Protein AF-A0A059LIN6-F1 (afdb_monomer)

Solvent-accessible surface area (backbone atoms only — not comparable to full-atom values): 17578 Å² total; per-residue (Å²): 136,83,83,83,68,78,52,73,56,79,55,76,76,42,74,52,69,57,73,65,58,68,81,44,79,46,70,56,72,80,68,70,87,71,44,44,44,40,41,38,46,48,60,79,48,96,73,60,60,48,79,39,67,40,62,68,85,64,92,60,78,66,61,102,77,62,94,70,58,53,69,51,78,43,74,90,53,88,34,31,47,38,39,45,60,74,77,72,76,87,44,63,102,78,70,60,59,65,40,34,39,38,37,48,31,56,76,57,68,86,61,82,65,40,42,35,41,53,45,42,41,56,50,74,84,79,42,59,41,41,68,71,46,18,52,29,42,33,50,48,43,58,56,19,37,70,48,93,82,29,21,52,54,55,55,47,52,25,64,72,70,77,43,82,50,58,40,36,60,38,73,39,79,79,16,35,47,46,100,84,11,46,42,30,29,44,44,52,49,59,20,37,38,45,29,65,64,60,29,78,44,57,31,60,38,42,63,21,28,35,42,35,47,23,48,22,42,31,23,45,55,40,31,59,38,33,36,40,33,42,72,40,31,53,59,26,32,36,41,33,48,22,42,21,68,37,32,20,47,33,62,53,29,99,76,36,14,53,44,48,31,20,51,55,43,19,27,27,42,35,42,24,44,28,45,35,20,44,42,78,47,61,54,65,30,18,59,66,16,45,24,31,34,44,34,46,24,41,26,51,29,28,52,57,67,51,76,57,28,37,45,73,31,60,56,72,44,77,38,63,51,67,40,58,61,42,84,66,84,34,71,52,70,104

Nearest PDB structures (foldseek):
  4j0m-assembly2_B  TM=7.152E-01  e=1.619E-05  Arabidopsis thaliana
  1al0-assembly1_G  TM=4.544E-01  e=2.572E-01  Sinsheimervirus phiX174
  7vrn-assembly1_A  TM=3.743E-01  e=5.378E+00  Infectious bursal disease virus
  7vrn-assembly1_K  TM=2.700E-01  e=1.427E+00  Infectious bursal disease virus
  1of4-assembly1_A  TM=2.816E-01  e=2.347E+00  Thermotoga maritima MSB8

Mean predicted aligned error: 14.12 Å

Sequence (334 aa):
MRFSTIFTAYSPPCYLQNAMVTLYNLTISNPGTDPTIVIALEPAAYGNVDLYCNSAGSSSLPSPLVSQFSATREGPLSETVVMTMDSLNYGDASGAAPNMTCLLSNASPSGPAIPYTLTVYSRGNETSLVADQADAASLIFQQCCSSPTACQAWRSLSTAQGVDVSGDLCGLDGSFCNVDGELEQLDLSSMGLSCSFPAAQLATFTSLQTLLLNDNDLWGSFPAAMSSLAASLLDLETLDLSGNADLSGDAGGEAGGLCMLAQAGLRDFAAEGNSVSGSVPACLLNATSSLYSLRMANNSLFGALPETAGSSSSLWTLDLSANGLSGTIPATLG

Secondary structure (DSSP, 8-state):
----------PPPEEE-SS-EEEEEEE-----SS-EEEEEEEESS---EEEEEEETT--SPPPTT-TT-EEEEESSSTTEEEEE-------STT-PPPEEEEEEEES-TTSPPEEEEEEEEEEPTT-PPPHHHHHHHHHHHHHH--STTSSHHHHHHHHHHTS-TTS--TTSTT-EE-TTS-EEEEE-TTS--EEE--HHHHTT-TT-SEEE--SSEEEEEHHHHHHHHHTT-TT--EEE--S-SEEEEETT-TTTHHHHHHHHT--EEE--SSEEEEPPPGGGGSTT---SEEE--SSEEEEEPPTTTTTT----EEE--SSEEESPPPGGG-

Radius of gyration: 21.45 Å; Cα contacts (8 Å, |Δi|>4): 774; chains: 1; bounding box: 50×54×59 Å

Foldseek 3Di:
DDDPPWPWPWDDWDWDAAWWDDKDWDFDFPLDPFWFKKKFKDWPDDFDKDKFKDWPPDPDDRDPDDPQWDWDQDDDPSTTTRTRGPDDPQDDVPRGTIIMIMIMTTPDNPDGIIIITITITTADLPAFADPLLLVLLLVQCVAFVVDVPAQPVVVVQCVVVVHNCSRGQDPDVQWHDDPNNATQEGACALRQGAHEDSLQSVLVSLNYQYYHHEQYAYADELVVSLQSCLVRNLNHAYDAQANYNAHEDECCDDPNSVLSNQQSHHAEDHHAQHAYEEEDDLSCQAQSGNYAADHHDHYAYEEEHPLRGLPNDNYDHDHHHNYHYDDDDRPNND

Structure (mmCIF, N/CA/C/O backbone):
data_AF-A0A059LIN6-F1
#
_entry.id   AF-A0A059LIN6-F1
#
loop_
_atom_site.group_PDB
_atom_site.id
_atom_site.type_symbol
_atom_site.label_atom_id
_atom_site.label_alt_id
_atom_site.label_comp_id
_atom_site.label_asym_id
_atom_site.label_entity_id
_atom_site.label_seq_id
_atom_site.pdbx_PDB_ins_code
_atom_site.Cartn_x
_atom_site.Cartn_y
_atom_site.Cartn_z
_atom_site.occupancy
_atom_site.B_iso_or_equiv
_atom_site.auth_seq_id
_atom_site.auth_comp_id
_atom_site.auth_asym_id
_atom_site.auth_atom_id
_atom_site.pdbx_PDB_model_num
ATOM 1 N N . MET A 1 1 ? -11.039 0.049 36.522 1.00 20.66 1 MET A N 1
ATOM 2 C CA . MET A 1 1 ? -10.362 -1.263 36.490 1.00 20.66 1 MET A CA 1
ATOM 3 C C . MET A 1 1 ? -10.827 -1.928 35.215 1.00 20.66 1 MET A C 1
ATOM 5 O O . MET A 1 1 ? -11.978 -2.329 35.150 1.00 20.66 1 MET A O 1
ATOM 9 N N . ARG A 1 2 ? -9.994 -1.853 34.176 1.00 24.91 2 ARG A N 1
ATOM 10 C CA . ARG A 1 2 ? -10.274 -2.374 32.837 1.00 24.91 2 ARG A CA 1
ATOM 11 C C . ARG A 1 2 ? -9.846 -3.835 32.826 1.00 24.91 2 ARG A C 1
ATOM 13 O O . ARG A 1 2 ? -8.698 -4.121 33.154 1.00 24.91 2 ARG A O 1
ATOM 20 N N . PHE A 1 3 ? -10.770 -4.743 32.544 1.00 22.67 3 PHE A N 1
ATOM 21 C CA . PHE A 1 3 ? -10.442 -6.151 32.362 1.00 22.67 3 PHE A CA 1
ATOM 22 C C . PHE A 1 3 ? -10.109 -6.360 30.886 1.00 22.67 3 PHE A C 1
ATOM 24 O O . PHE A 1 3 ? -10.990 -6.666 30.093 1.00 22.67 3 PHE A O 1
ATOM 31 N N . SER A 1 4 ? -8.840 -6.187 30.512 1.00 27.33 4 SER A N 1
ATOM 32 C CA . SER A 1 4 ? -8.329 -6.834 29.307 1.00 27.33 4 SER A CA 1
ATOM 33 C C . SER A 1 4 ? -8.169 -8.310 29.649 1.00 27.33 4 SER A C 1
ATOM 35 O O . SER A 1 4 ? -7.228 -8.718 30.327 1.00 27.33 4 SER A O 1
ATOM 37 N N . THR A 1 5 ? -9.136 -9.131 29.252 1.00 30.61 5 THR A N 1
ATOM 38 C CA . THR A 1 5 ? -8.918 -10.575 29.296 1.00 30.61 5 THR A CA 1
ATOM 39 C C . THR A 1 5 ? -8.478 -10.989 27.907 1.00 30.61 5 THR A C 1
ATOM 41 O O . THR A 1 5 ? -9.294 -11.217 27.023 1.00 30.61 5 THR A O 1
ATOM 44 N N . ILE A 1 6 ? -7.160 -11.017 27.704 1.00 31.75 6 ILE A N 1
ATOM 45 C CA . ILE A 1 6 ? -6.560 -11.679 26.549 1.00 31.75 6 ILE A CA 1
ATOM 46 C C . ILE A 1 6 ? -6.841 -13.169 26.739 1.00 31.75 6 ILE A C 1
ATOM 48 O O . ILE A 1 6 ? -6.186 -13.841 27.535 1.00 31.75 6 ILE A O 1
ATOM 52 N N . PHE A 1 7 ? -7.848 -13.687 26.042 1.00 33.84 7 PHE A N 1
ATOM 53 C CA . PHE A 1 7 ? -8.010 -15.125 25.883 1.00 33.84 7 PHE A CA 1
ATOM 54 C C . PHE A 1 7 ? -7.154 -15.560 24.704 1.00 33.84 7 PHE A C 1
ATOM 56 O O . PHE A 1 7 ? -7.655 -15.753 23.605 1.00 33.84 7 PHE A O 1
ATOM 63 N N . THR A 1 8 ? -5.850 -15.701 24.919 1.00 32.78 8 THR A N 1
ATOM 64 C CA . THR A 1 8 ? -5.004 -16.433 23.978 1.00 32.78 8 THR A CA 1
ATOM 65 C C . THR A 1 8 ? -5.308 -17.916 24.138 1.00 32.78 8 THR A C 1
ATOM 67 O O . THR A 1 8 ? -4.733 -18.616 24.972 1.00 32.78 8 THR A O 1
ATOM 70 N N . ALA A 1 9 ? -6.247 -18.419 23.340 1.00 33.38 9 ALA A N 1
ATOM 71 C CA . ALA A 1 9 ? -6.371 -19.852 23.135 1.00 33.38 9 ALA A CA 1
ATOM 72 C C . ALA A 1 9 ? -5.231 -20.291 22.203 1.00 33.38 9 ALA A C 1
ATOM 74 O O . ALA A 1 9 ? -5.413 -20.407 20.996 1.00 33.38 9 ALA A O 1
ATOM 75 N N . TYR A 1 10 ? -4.034 -20.502 22.759 1.00 32.56 10 TYR A N 1
ATOM 76 C CA . TYR A 1 10 ? -2.943 -21.135 22.020 1.00 32.56 10 TYR A CA 1
ATOM 77 C C . TYR A 1 10 ? -3.340 -22.576 21.706 1.00 32.56 10 TYR A C 1
ATOM 79 O O . TYR A 1 10 ? -3.392 -23.428 22.598 1.00 32.56 10 TYR A O 1
ATOM 87 N N . SER A 1 11 ? -3.616 -22.854 20.435 1.00 39.44 11 SER A N 1
ATOM 88 C CA . SER A 1 11 ? -3.656 -24.228 19.951 1.00 39.44 11 SER A CA 1
ATOM 89 C C . SER A 1 11 ? -2.235 -24.659 19.560 1.00 39.44 11 SER A C 1
ATOM 91 O O . SER A 1 11 ? -1.494 -23.871 18.971 1.00 39.44 11 SER A O 1
ATOM 93 N N . PRO A 1 12 ? -1.789 -25.875 19.921 1.00 38.31 12 PRO A N 1
ATOM 94 C CA . PRO A 1 12 ? -0.546 -26.411 19.382 1.00 38.31 12 PRO A CA 1
ATOM 95 C C . PRO A 1 12 ? -0.665 -26.554 17.853 1.00 38.31 12 PRO A C 1
ATOM 97 O O . PRO A 1 12 ? -1.765 -26.840 17.370 1.00 38.31 12 PRO A O 1
ATOM 100 N N . PRO A 1 13 ? 0.443 -26.409 17.102 1.00 37.78 13 PRO A N 1
ATOM 101 C CA . PRO A 1 13 ? 0.435 -26.521 15.646 1.00 37.78 13 PRO A CA 1
ATOM 102 C C . PRO A 1 13 ? -0.216 -27.837 15.213 1.00 37.78 13 PRO A C 1
ATOM 104 O O . PRO A 1 13 ? 0.168 -28.917 15.679 1.00 37.78 13 PRO A O 1
ATOM 107 N N . CYS A 1 14 ? -1.225 -27.746 14.346 1.00 43.56 14 CYS A N 1
ATOM 108 C CA . CYS A 1 14 ? -1.980 -28.896 13.861 1.00 43.56 14 CYS A CA 1
ATOM 109 C C . CYS A 1 14 ? -1.614 -29.220 12.406 1.00 43.56 14 CYS A C 1
ATOM 111 O O . CYS A 1 14 ? -1.299 -28.337 11.613 1.00 43.56 14 CYS A O 1
ATOM 113 N N . TYR A 1 15 ? -1.624 -30.512 12.066 1.00 41.78 15 TYR A N 1
ATOM 114 C CA . TYR A 1 15 ? -1.304 -31.007 10.726 1.00 41.78 15 TYR A CA 1
ATOM 115 C C . TYR A 1 15 ? -2.600 -31.413 10.013 1.00 41.78 15 TYR A C 1
ATOM 117 O O . TYR A 1 15 ? -3.270 -32.352 10.448 1.00 41.78 15 TYR A O 1
ATOM 125 N N . LEU A 1 16 ? -2.952 -30.737 8.913 1.00 49.84 16 LEU A N 1
ATOM 126 C CA . LEU A 1 16 ? -4.089 -31.123 8.069 1.00 49.84 16 LEU A CA 1
ATOM 127 C C . LEU A 1 16 ? -3.648 -32.201 7.066 1.00 49.84 16 LEU A C 1
ATOM 129 O O . LEU A 1 16 ? -2.952 -31.901 6.099 1.00 49.84 16 LEU A O 1
ATOM 133 N N . GLN A 1 17 ? -4.045 -33.459 7.278 1.00 44.00 17 GLN A N 1
ATOM 134 C CA . GLN A 1 17 ? -3.740 -34.569 6.367 1.00 44.00 17 GLN A CA 1
ATOM 135 C C . GLN A 1 17 ? -5.035 -35.322 6.027 1.00 44.00 17 GLN A C 1
ATOM 137 O O . GLN A 1 17 ? -5.574 -36.032 6.870 1.00 44.00 17 GLN A O 1
ATOM 142 N N . ASN A 1 18 ? -5.513 -35.172 4.786 1.00 45.97 18 ASN A N 1
ATOM 143 C CA . ASN A 1 18 ? -6.813 -35.648 4.290 1.00 45.97 18 ASN A CA 1
ATOM 144 C C . ASN A 1 18 ? -8.032 -34.960 4.943 1.00 45.97 18 ASN A C 1
ATOM 146 O O . ASN A 1 18 ? -8.026 -34.605 6.116 1.00 45.97 18 ASN A O 1
ATOM 150 N N . ALA A 1 19 ? -9.064 -34.720 4.130 1.00 45.06 19 ALA A N 1
ATOM 151 C CA . ALA A 1 19 ? -10.207 -33.858 4.431 1.00 45.06 19 ALA A CA 1
ATOM 152 C C . ALA A 1 19 ? -10.808 -34.055 5.842 1.00 45.06 19 ALA A C 1
ATOM 154 O O . ALA A 1 19 ? -11.210 -35.159 6.205 1.00 45.06 19 ALA A O 1
ATOM 155 N N . MET A 1 20 ? -10.934 -32.924 6.548 1.00 45.44 20 MET A N 1
ATOM 156 C CA . MET A 1 20 ? -11.480 -32.706 7.896 1.00 45.44 20 MET A CA 1
ATOM 157 C C . MET A 1 20 ? -10.612 -33.180 9.072 1.00 45.44 20 MET A C 1
ATOM 159 O O . MET A 1 20 ? -10.569 -34.362 9.405 1.00 45.44 20 MET A O 1
ATOM 163 N N . VAL A 1 21 ? -10.001 -32.220 9.783 1.00 45.47 21 VAL A N 1
ATOM 164 C CA . VAL A 1 21 ? -9.320 -32.457 11.065 1.00 45.47 21 VAL A CA 1
ATOM 165 C C . VAL A 1 21 ? -9.736 -31.407 12.109 1.00 45.47 21 VAL A C 1
ATOM 167 O O . VAL A 1 21 ? -9.599 -30.208 11.907 1.00 45.47 21 VAL A O 1
ATOM 170 N N . THR A 1 22 ? -10.203 -31.953 13.237 1.00 48.25 22 THR A N 1
ATOM 171 C CA . THR A 1 22 ? -10.472 -31.400 14.581 1.00 48.25 22 THR A CA 1
ATOM 172 C C . THR A 1 22 ? -11.526 -30.292 14.733 1.00 48.25 22 THR A C 1
ATOM 174 O O . THR A 1 22 ? -11.338 -29.142 14.356 1.00 48.25 22 THR A O 1
ATOM 177 N N . LEU A 1 23 ? -12.621 -30.657 15.414 1.00 44.00 23 LEU A N 1
ATOM 178 C CA . LEU A 1 23 ? -13.570 -29.746 16.059 1.00 44.00 23 LEU A CA 1
ATOM 179 C C . LEU A 1 23 ? -12.864 -29.022 17.208 1.00 44.00 23 LEU A C 1
ATOM 181 O O . LEU A 1 23 ? -12.535 -29.652 18.217 1.00 44.00 23 LEU A O 1
ATOM 185 N N . TYR A 1 24 ? -12.671 -27.712 17.085 1.00 48.03 24 TYR A N 1
ATOM 186 C CA . TYR A 1 24 ? -12.252 -26.893 18.216 1.00 48.03 24 TYR A CA 1
ATOM 187 C C . TYR A 1 24 ? -13.495 -26.333 18.894 1.00 48.03 24 TYR A C 1
ATOM 189 O O . TYR A 1 24 ? -14.264 -25.576 18.299 1.00 48.03 24 TYR A O 1
ATOM 197 N N . ASN A 1 25 ? -13.703 -26.743 20.145 1.00 44.91 25 ASN A N 1
ATOM 198 C CA . ASN A 1 25 ? -14.719 -26.143 20.994 1.00 44.91 25 ASN A CA 1
ATOM 199 C C . ASN A 1 25 ? -14.102 -24.889 21.626 1.00 44.91 25 ASN A C 1
ATOM 201 O O . ASN A 1 25 ? -13.293 -24.983 22.549 1.00 44.91 25 ASN A O 1
ATOM 205 N N . LEU A 1 26 ? -14.422 -23.731 21.059 1.00 49.19 26 LEU A N 1
ATOM 206 C CA . LEU A 1 26 ? -13.956 -22.426 21.503 1.00 49.19 26 LEU A CA 1
ATOM 207 C C . LEU A 1 26 ? -14.967 -21.876 22.509 1.00 49.19 26 LEU A C 1
ATOM 209 O O . LEU A 1 26 ? -16.067 -21.456 22.154 1.00 49.19 26 LEU A O 1
ATOM 213 N N . THR A 1 27 ? -14.601 -21.884 23.787 1.00 43.34 27 THR A N 1
ATOM 214 C CA . THR A 1 27 ? -15.391 -21.242 24.842 1.00 43.34 27 THR A CA 1
ATOM 215 C C . THR A 1 27 ? -14.845 -19.843 25.090 1.00 43.34 27 THR A C 1
ATOM 217 O O . THR A 1 27 ? -13.786 -19.682 25.697 1.00 43.34 27 THR A O 1
ATOM 220 N N . ILE A 1 28 ? -15.573 -18.822 24.638 1.00 48.03 28 ILE A N 1
ATOM 221 C CA . ILE A 1 28 ? -15.183 -17.419 24.811 1.00 48.03 28 ILE A CA 1
ATOM 222 C C . I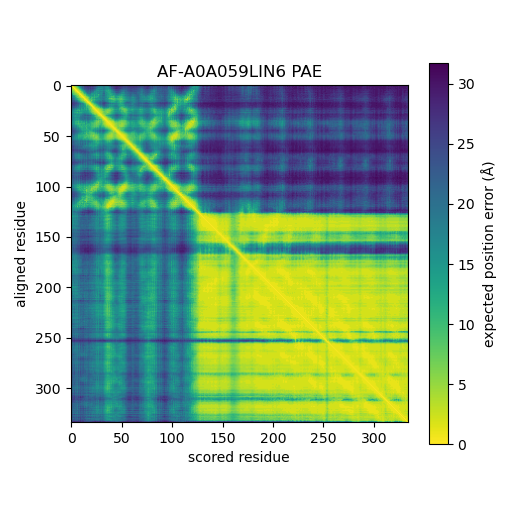LE A 1 28 ? -15.850 -16.905 26.083 1.00 48.03 28 ILE A C 1
ATOM 224 O O . ILE A 1 28 ? -17.010 -16.509 26.079 1.00 48.03 28 ILE A O 1
ATOM 228 N N . SER A 1 29 ? -15.137 -16.973 27.204 1.00 38.84 29 SER A N 1
ATOM 229 C CA . SER A 1 29 ? -15.690 -16.611 28.511 1.00 38.84 29 SER A CA 1
ATOM 230 C C . SER A 1 29 ? -15.665 -15.095 28.705 1.00 38.84 29 SER A C 1
ATOM 232 O O . SER A 1 29 ? -14.608 -14.501 28.620 1.00 38.84 29 SER A O 1
ATOM 234 N N . ASN A 1 30 ? -16.788 -14.467 29.055 1.00 43.72 30 ASN A N 1
ATOM 235 C CA . ASN A 1 30 ? -16.841 -13.062 29.499 1.00 43.72 30 ASN A CA 1
ATOM 236 C C . ASN A 1 30 ? -16.223 -12.013 28.532 1.00 43.72 30 ASN A C 1
ATOM 238 O O . ASN A 1 30 ? -15.253 -11.344 28.889 1.00 43.72 30 ASN A O 1
ATOM 242 N N . PRO A 1 31 ? -16.771 -11.834 27.323 1.00 41.81 31 PRO A N 1
ATOM 243 C CA . PRO A 1 31 ? -16.096 -11.066 26.273 1.00 41.81 31 PRO A CA 1
ATOM 244 C C . PRO A 1 31 ? -16.277 -9.533 26.349 1.00 41.81 31 PRO A C 1
ATOM 246 O O . PRO A 1 31 ? -15.802 -8.822 25.471 1.00 41.81 31 PRO A O 1
ATOM 249 N N . GLY A 1 32 ? -16.961 -9.008 27.371 1.00 45.09 32 GLY A N 1
ATOM 250 C CA . GLY A 1 32 ? -17.333 -7.588 27.442 1.00 45.09 32 GLY A CA 1
ATOM 251 C C . GLY A 1 32 ? -18.529 -7.230 26.547 1.00 45.09 32 GLY A C 1
ATOM 252 O O . GLY A 1 32 ? -19.193 -8.108 25.996 1.00 45.09 32 GLY A O 1
ATOM 253 N N . THR A 1 33 ? -18.850 -5.938 26.446 1.00 43.19 33 THR A N 1
ATOM 254 C CA . THR A 1 33 ? -19.859 -5.437 25.501 1.00 43.19 33 THR A CA 1
ATOM 255 C C . THR A 1 33 ? -19.243 -5.379 24.103 1.00 43.19 33 THR A C 1
ATOM 257 O O . THR A 1 33 ? -18.331 -4.590 23.890 1.00 43.19 33 THR A O 1
ATOM 260 N N . ASP A 1 34 ? -19.748 -6.198 23.179 1.00 45.69 34 ASP A N 1
ATOM 261 C CA . ASP A 1 34 ? -19.378 -6.220 21.751 1.00 45.69 34 ASP A CA 1
ATOM 262 C C . ASP A 1 34 ? -17.910 -6.608 21.433 1.00 45.69 34 ASP A C 1
ATOM 264 O O . ASP A 1 34 ? -17.113 -5.783 20.983 1.00 45.69 34 ASP A O 1
ATOM 268 N N . PRO A 1 35 ? -17.500 -7.870 21.677 1.00 47.16 35 PRO A N 1
ATOM 269 C CA . PRO A 1 35 ? -16.177 -8.351 21.280 1.00 47.16 35 PRO A CA 1
ATOM 270 C C . PRO A 1 35 ? -16.073 -8.547 19.758 1.00 47.16 35 PRO A C 1
ATOM 272 O O . PRO A 1 35 ? -16.750 -9.405 19.187 1.00 47.16 35 PRO A O 1
ATOM 275 N N . THR A 1 36 ? -15.120 -7.886 19.104 1.00 49.94 36 THR A N 1
ATOM 276 C CA . THR A 1 36 ? -14.650 -8.380 17.803 1.00 49.94 36 THR A CA 1
ATOM 277 C C . THR A 1 36 ? -13.793 -9.617 18.056 1.00 49.94 36 THR A C 1
ATOM 279 O O . THR A 1 36 ? -12.751 -9.546 18.717 1.00 49.94 36 THR A O 1
ATOM 282 N N . ILE A 1 37 ? -14.256 -10.773 17.581 1.00 52.50 37 ILE A N 1
ATOM 283 C CA . ILE A 1 37 ? -13.534 -12.042 17.694 1.00 52.50 37 ILE A CA 1
ATOM 284 C C . ILE A 1 37 ? -12.787 -12.265 16.393 1.00 52.50 37 ILE A C 1
ATOM 286 O O . ILE A 1 37 ? -13.383 -12.529 15.352 1.00 52.50 37 ILE A O 1
ATOM 290 N N . VAL A 1 38 ? -11.467 -12.175 16.467 1.00 51.47 38 VAL A N 1
ATOM 291 C CA . VAL A 1 38 ? -10.613 -12.425 15.314 1.00 51.47 38 VAL A CA 1
ATOM 292 C C . VAL A 1 38 ? -10.165 -13.875 15.350 1.00 51.47 38 VAL A C 1
ATOM 294 O O . VAL A 1 38 ? -9.710 -14.371 16.386 1.00 51.47 38 VAL A O 1
ATOM 297 N N . ILE A 1 39 ? -10.310 -14.551 14.210 1.00 53.75 39 ILE A N 1
ATOM 298 C CA . ILE A 1 39 ? -9.750 -15.877 13.979 1.00 53.75 39 ILE A CA 1
ATOM 299 C C . ILE A 1 39 ? -8.729 -15.766 12.848 1.00 53.75 39 ILE A C 1
ATOM 301 O O . ILE A 1 39 ? -9.083 -15.710 11.672 1.00 53.75 39 ILE A O 1
ATOM 305 N N . ALA A 1 40 ? -7.453 -15.735 13.219 1.00 51.59 40 ALA A N 1
ATOM 306 C CA . ALA A 1 40 ? -6.349 -15.745 12.270 1.00 51.59 40 ALA A CA 1
ATOM 307 C C . ALA A 1 40 ? -5.867 -17.183 12.045 1.00 51.59 40 ALA A C 1
ATOM 309 O O . ALA A 1 40 ? -5.725 -17.961 12.998 1.00 51.59 40 ALA A O 1
ATOM 310 N N . LEU A 1 41 ? -5.634 -17.536 10.781 1.00 52.81 41 LEU A N 1
ATOM 311 C CA . LEU A 1 41 ? -5.018 -18.793 10.380 1.00 52.81 41 LEU A CA 1
ATOM 312 C C . LEU A 1 41 ? -3.680 -18.476 9.734 1.00 52.81 41 LEU A C 1
ATOM 314 O O . LEU A 1 41 ? -3.651 -17.920 8.652 1.00 52.81 41 LEU A O 1
ATOM 318 N N . GLU A 1 42 ? -2.583 -18.874 10.363 1.00 52.44 42 GLU A N 1
ATOM 319 C CA . GLU A 1 42 ? -1.241 -18.697 9.804 1.00 52.44 42 GLU A CA 1
ATOM 320 C C . GLU A 1 42 ? -0.689 -20.066 9.378 1.00 52.44 42 GLU A C 1
ATOM 322 O O . GLU A 1 42 ? -0.306 -20.876 10.233 1.00 52.44 42 GLU A O 1
ATOM 327 N N . PRO A 1 43 ? -0.667 -20.399 8.081 1.00 50.97 43 PRO A N 1
ATOM 328 C CA . PRO A 1 43 ? 0.028 -21.572 7.586 1.00 50.97 43 PRO A CA 1
ATOM 329 C C . PRO A 1 43 ? 1.545 -21.414 7.680 1.00 50.97 43 PRO A C 1
ATOM 331 O O . PRO A 1 43 ? 2.113 -20.366 7.394 1.00 50.97 43 PRO A O 1
ATOM 334 N N . ALA A 1 44 ? 2.237 -22.523 7.922 1.00 42.84 44 ALA A N 1
ATOM 335 C CA . ALA A 1 44 ? 3.683 -22.620 7.732 1.00 42.84 44 ALA A CA 1
ATOM 336 C C . ALA A 1 44 ? 4.089 -22.951 6.271 1.00 42.84 44 ALA A C 1
ATOM 338 O O . ALA A 1 44 ? 5.282 -23.061 5.987 1.00 42.84 44 ALA A O 1
ATOM 339 N N . ALA A 1 45 ? 3.124 -23.164 5.359 1.00 46.12 45 ALA A N 1
ATOM 340 C CA . ALA A 1 45 ? 3.299 -23.378 3.910 1.00 46.12 45 ALA A CA 1
ATOM 341 C C . ALA A 1 45 ? 1.961 -23.180 3.146 1.00 46.12 45 ALA A C 1
ATOM 343 O O . ALA A 1 45 ? 0.902 -23.299 3.738 1.00 46.12 45 ALA A O 1
ATOM 344 N N . TYR A 1 46 ? 1.961 -22.936 1.831 1.00 45.28 46 TYR A N 1
ATOM 345 C CA . TYR A 1 46 ? 0.728 -22.673 1.058 1.00 45.28 46 TYR A CA 1
ATOM 346 C C . TYR A 1 46 ? -0.333 -23.787 1.082 1.00 45.28 46 TYR A C 1
ATOM 348 O O . TYR A 1 46 ? -0.063 -24.885 0.591 1.00 45.28 46 TYR A O 1
ATOM 356 N N . GLY A 1 47 ? -1.576 -23.456 1.471 1.00 48.12 47 GLY A N 1
ATOM 357 C CA . GLY A 1 47 ? -2.778 -24.267 1.224 1.00 48.12 47 GLY A CA 1
ATOM 358 C C . GLY A 1 47 ? -4.084 -23.550 1.578 1.00 48.12 47 GLY A C 1
ATOM 359 O O . GLY A 1 47 ? -4.192 -22.944 2.638 1.00 48.12 47 GLY A O 1
ATOM 360 N N . ASN A 1 48 ? -5.090 -23.660 0.705 1.00 48.62 48 ASN A N 1
ATOM 361 C CA . ASN A 1 48 ? -6.420 -23.093 0.938 1.00 48.62 48 ASN A CA 1
ATOM 362 C C . ASN A 1 48 ? -7.128 -23.832 2.078 1.00 48.62 48 ASN A C 1
ATOM 364 O O . ASN A 1 48 ? -7.300 -25.053 2.012 1.00 48.62 48 ASN A O 1
ATOM 368 N N . VAL A 1 49 ? -7.605 -23.084 3.071 1.00 50.03 49 VAL A N 1
ATOM 369 C CA . VAL A 1 49 ? -8.410 -23.621 4.167 1.00 50.03 49 VAL A CA 1
ATOM 370 C C . VAL A 1 49 ? -9.749 -22.906 4.222 1.00 50.03 49 VAL A C 1
ATOM 372 O O . VAL A 1 49 ? -9.825 -21.681 4.196 1.00 50.03 49 VAL A O 1
ATOM 375 N N . ASP A 1 50 ? -10.809 -23.692 4.312 1.00 52.22 50 ASP A N 1
ATOM 376 C CA . ASP A 1 50 ? -12.138 -23.220 4.643 1.00 52.22 50 ASP A CA 1
ATOM 377 C C . ASP A 1 50 ? -12.331 -23.316 6.159 1.00 52.22 50 ASP A C 1
ATOM 379 O O . ASP A 1 50 ? -12.144 -24.380 6.760 1.00 52.22 50 ASP A O 1
ATOM 383 N N . LEU A 1 51 ? -12.709 -22.197 6.775 1.00 56.50 51 LEU A N 1
ATOM 384 C CA . LEU A 1 51 ? -13.109 -22.120 8.175 1.00 56.50 51 LEU A CA 1
ATOM 385 C C . LEU A 1 51 ? -14.638 -22.077 8.253 1.00 56.50 51 LEU A C 1
ATOM 387 O O . LEU A 1 51 ? -15.274 -21.224 7.636 1.00 56.50 51 LEU A O 1
ATOM 391 N N . TYR A 1 52 ? -15.228 -22.970 9.043 1.00 57.22 52 TYR A N 1
ATOM 392 C CA . TYR A 1 52 ? -16.666 -23.011 9.289 1.00 57.22 52 TYR A CA 1
ATOM 393 C C . TYR A 1 52 ? -16.953 -22.947 10.785 1.00 57.22 52 TYR A C 1
ATOM 395 O O . TYR A 1 52 ? -16.588 -23.863 11.516 1.00 57.22 52 TYR A O 1
ATOM 403 N N . CYS A 1 53 ? -17.655 -21.917 11.247 1.00 55.16 53 CYS A N 1
ATOM 404 C CA . CYS A 1 53 ? -17.985 -21.746 12.662 1.00 55.16 53 CYS A CA 1
ATOM 405 C C . CYS A 1 53 ? -19.498 -21.746 12.901 1.00 55.16 53 CYS A C 1
ATOM 407 O O . CYS A 1 53 ? -20.277 -21.347 12.038 1.00 55.16 53 CYS A O 1
ATOM 409 N N . ASN A 1 54 ? -19.926 -22.240 14.064 1.00 55.69 54 ASN A N 1
ATOM 410 C CA . ASN A 1 54 ? -21.327 -22.248 14.481 1.00 55.69 54 ASN A CA 1
ATOM 411 C C . ASN A 1 54 ? -21.457 -22.085 16.006 1.00 55.69 54 ASN A C 1
ATOM 413 O O . ASN A 1 54 ? -20.546 -22.440 16.756 1.00 55.69 54 ASN A O 1
ATOM 417 N N . SER A 1 55 ? -22.596 -21.572 16.476 1.00 54.56 55 SER A N 1
ATOM 418 C CA . SER A 1 55 ? -22.901 -21.457 17.905 1.00 54.56 55 SER A CA 1
ATOM 419 C C . SER A 1 55 ? -23.260 -22.821 18.512 1.00 54.56 55 SER A C 1
ATOM 421 O O . SER A 1 55 ? -23.875 -23.689 17.873 1.00 54.56 55 SER A O 1
ATOM 423 N N . ALA A 1 56 ? -22.857 -23.038 19.764 1.00 46.06 56 ALA A N 1
ATOM 424 C CA . ALA A 1 56 ? -23.126 -24.274 20.482 1.00 46.06 56 ALA A CA 1
ATOM 425 C C . ALA A 1 56 ? -24.621 -24.423 20.777 1.00 46.06 56 ALA A C 1
ATOM 427 O O . ALA A 1 56 ? -25.243 -23.564 21.399 1.00 46.06 56 ALA A O 1
ATOM 428 N N . GLY A 1 57 ? -25.184 -25.549 20.340 1.00 45.41 57 GLY A N 1
ATOM 429 C CA . GLY A 1 57 ? -26.620 -25.838 20.397 1.00 45.41 57 GLY A CA 1
ATOM 430 C C . GLY A 1 57 ? -27.220 -26.128 19.021 1.00 45.41 57 GLY A C 1
ATOM 431 O O . GLY A 1 57 ? -28.281 -26.745 18.930 1.00 45.41 57 GLY A O 1
ATOM 432 N N . SER A 1 58 ? -26.516 -25.773 17.944 1.00 47.81 58 SER A N 1
ATOM 433 C CA . SER A 1 58 ? -26.832 -26.255 16.603 1.00 47.81 58 SER A CA 1
ATOM 434 C C . SER A 1 58 ? -26.451 -27.740 16.474 1.00 47.81 58 SER A C 1
ATOM 436 O O . SER A 1 58 ? -25.308 -28.145 16.657 1.00 47.81 58 SER A O 1
ATOM 438 N N . SER A 1 59 ? -27.437 -28.594 16.194 1.00 43.78 59 SER A N 1
ATOM 439 C CA . SER A 1 59 ? -27.226 -30.036 15.961 1.00 43.78 59 SER A CA 1
ATOM 440 C C . SER A 1 59 ? -26.742 -30.349 14.538 1.00 43.78 59 SER A C 1
ATOM 442 O O . SER A 1 59 ? -26.523 -31.510 14.192 1.00 43.78 59 SER A O 1
ATOM 444 N N . SER A 1 60 ? -26.581 -29.320 13.705 1.00 47.91 60 SER A N 1
ATOM 445 C CA . SER A 1 60 ? -26.151 -29.407 12.315 1.00 47.91 60 SER A CA 1
ATOM 446 C C . SER A 1 60 ? -24.682 -29.024 12.171 1.00 47.91 60 SER A C 1
ATOM 448 O O . SER A 1 60 ? -24.251 -28.003 12.710 1.00 47.91 60 SER A O 1
ATOM 450 N N . LEU A 1 61 ? -23.941 -29.801 11.373 1.00 46.03 61 LEU A N 1
ATOM 451 C CA . LEU A 1 61 ? -22.636 -29.390 10.851 1.00 46.03 61 LEU A CA 1
ATOM 452 C C . LEU A 1 61 ? -22.732 -27.955 10.287 1.00 46.03 61 LEU A C 1
ATOM 454 O O . LEU A 1 61 ? -23.733 -27.650 9.629 1.00 46.03 61 LEU A O 1
ATOM 458 N N . PRO A 1 62 ? -21.741 -27.083 10.546 1.00 47.53 62 PRO A N 1
ATOM 459 C CA . PRO A 1 62 ? -21.679 -25.740 9.979 1.00 47.53 62 PRO A CA 1
ATOM 460 C C . PRO A 1 62 ? -21.913 -25.782 8.461 1.00 47.53 62 PRO A C 1
ATOM 462 O O . PRO A 1 62 ? -21.173 -26.433 7.727 1.00 47.53 62 PRO A O 1
ATOM 465 N N . SER A 1 63 ? -22.980 -25.140 7.990 1.00 41.16 63 SER A N 1
ATOM 466 C CA . SER A 1 63 ? -23.314 -25.030 6.565 1.00 41.16 63 SER A CA 1
ATOM 467 C C . SER A 1 63 ? -22.896 -23.656 6.024 1.00 41.16 63 SER A C 1
ATOM 469 O O . SER A 1 63 ? -23.004 -22.686 6.772 1.00 41.16 63 SER A O 1
ATOM 471 N N . PRO A 1 64 ? -22.527 -23.522 4.734 1.00 38.94 64 PRO A N 1
ATOM 472 C CA . PRO A 1 64 ? -21.996 -22.282 4.134 1.00 38.94 64 PRO A CA 1
ATOM 473 C C . PRO A 1 64 ? -22.967 -21.080 4.095 1.00 38.94 64 PRO A C 1
ATOM 475 O O . PRO A 1 64 ? -22.655 -20.059 3.497 1.00 38.94 64 PRO A O 1
ATOM 478 N N . LEU A 1 65 ? -24.160 -21.194 4.685 1.00 33.59 65 LEU A N 1
ATOM 479 C CA . LEU A 1 65 ? -25.283 -20.262 4.535 1.00 33.59 65 LEU A CA 1
ATOM 480 C C . LEU A 1 65 ? -26.006 -19.980 5.865 1.00 33.59 65 LEU A C 1
ATOM 482 O O . LEU A 1 65 ? -27.227 -19.824 5.882 1.00 33.59 65 LEU A O 1
ATOM 486 N N . VAL A 1 66 ? -25.297 -19.928 6.997 1.00 34.88 66 VAL A N 1
ATOM 487 C CA . VAL A 1 66 ? -25.922 -19.425 8.233 1.00 34.88 66 VAL A CA 1
ATOM 488 C C . VAL A 1 66 ? -25.692 -17.922 8.327 1.00 34.88 66 VAL A C 1
ATOM 490 O O . VAL A 1 66 ? -24.605 -17.451 8.635 1.00 34.88 66 VAL A O 1
ATOM 493 N N . SER A 1 67 ? -26.766 -17.189 8.062 1.00 29.75 67 SER A N 1
ATOM 494 C CA . SER A 1 67 ? -26.930 -15.733 8.054 1.00 29.75 67 SER A CA 1
ATOM 495 C C . SER A 1 67 ? -26.728 -15.034 9.415 1.00 29.75 67 SER A C 1
ATOM 497 O O . SER A 1 67 ? -27.426 -14.067 9.700 1.00 29.75 67 SER A O 1
ATOM 499 N N . GLN A 1 68 ? -25.865 -15.556 10.290 1.00 39.00 68 GLN A N 1
ATOM 500 C CA . GLN A 1 68 ? -25.595 -15.008 11.632 1.00 39.00 68 GLN A CA 1
ATOM 501 C C . GLN A 1 68 ? -24.143 -14.550 11.827 1.00 39.00 68 GLN A C 1
ATOM 503 O O . GLN A 1 68 ? -23.818 -14.022 12.883 1.00 39.00 68 GLN A O 1
ATOM 508 N N . PHE A 1 69 ? -23.280 -14.753 10.830 1.00 41.28 69 PHE A N 1
ATOM 509 C CA . PHE A 1 69 ? -21.871 -14.375 10.875 1.00 41.28 69 PHE A CA 1
ATOM 510 C C . PHE A 1 69 ? -21.535 -13.637 9.578 1.00 41.28 69 PHE A C 1
ATOM 512 O O . PHE A 1 69 ? -21.708 -14.204 8.496 1.00 41.28 69 PHE A O 1
ATOM 519 N N . SER A 1 70 ? -21.079 -12.388 9.670 1.00 36.91 70 SER A N 1
ATOM 520 C CA . SER A 1 70 ? -20.380 -11.729 8.567 1.00 36.91 70 SER A CA 1
ATOM 521 C C . SER A 1 70 ? -18.908 -12.098 8.686 1.00 36.91 70 SER A C 1
ATOM 523 O O . SER A 1 70 ? -18.244 -11.779 9.666 1.00 36.91 70 SER A O 1
ATOM 525 N N . ALA A 1 71 ? -18.415 -12.861 7.717 1.00 39.22 71 ALA A N 1
ATOM 526 C CA . ALA A 1 71 ? -16.999 -13.165 7.604 1.00 39.22 71 ALA A CA 1
ATOM 527 C C . ALA A 1 71 ? -16.438 -12.348 6.442 1.00 39.22 71 ALA A C 1
ATOM 529 O O . ALA A 1 71 ? -16.819 -12.580 5.291 1.00 39.22 71 ALA A O 1
ATOM 530 N N . THR A 1 72 ? -15.550 -11.410 6.742 1.00 37.28 72 THR A N 1
ATOM 531 C CA . THR A 1 72 ? -14.810 -10.641 5.739 1.00 37.28 72 THR A CA 1
ATOM 532 C C . THR A 1 72 ? -13.406 -11.239 5.650 1.00 37.28 72 THR A C 1
ATOM 534 O O . THR A 1 72 ? -12.780 -11.548 6.665 1.00 37.28 72 THR A O 1
ATOM 537 N N . ARG A 1 73 ? -12.937 -11.519 4.429 1.00 42.44 73 ARG A N 1
ATOM 538 C CA . ARG A 1 73 ? -11.563 -11.991 4.200 1.00 42.44 73 ARG A CA 1
ATOM 539 C C . ARG A 1 73 ? -10.655 -10.775 4.171 1.00 42.44 73 ARG A C 1
ATOM 541 O O . ARG A 1 73 ? -10.853 -9.927 3.308 1.00 42.44 73 ARG A O 1
ATOM 548 N N . GLU A 1 74 ? -9.664 -10.737 5.050 1.00 37.03 74 GLU A N 1
ATOM 549 C CA . GLU A 1 74 ? -8.673 -9.664 5.074 1.00 37.03 74 GLU A CA 1
ATOM 550 C C . GLU A 1 74 ? -7.256 -10.220 5.023 1.00 37.03 74 GLU A C 1
ATOM 552 O O . GLU A 1 74 ? -6.975 -11.323 5.500 1.00 37.03 74 GLU A O 1
ATOM 557 N N . GLY A 1 75 ? -6.361 -9.428 4.441 1.00 37.38 75 GLY A N 1
ATOM 558 C CA . GLY A 1 75 ? -4.951 -9.755 4.353 1.00 37.38 75 GLY A CA 1
ATOM 559 C C . GLY A 1 75 ? -4.563 -10.554 3.108 1.00 37.38 75 GLY A C 1
ATOM 560 O O . GLY A 1 75 ? -5.393 -10.946 2.280 1.00 37.38 75 GLY A O 1
ATOM 561 N N . PRO A 1 76 ? -3.254 -10.716 2.921 1.00 36.03 76 PRO A N 1
ATOM 562 C CA . PRO A 1 76 ? -2.677 -10.822 1.589 1.00 36.03 76 PRO A CA 1
ATOM 563 C C . PRO A 1 76 ? -2.545 -12.251 1.056 1.00 36.03 76 PRO A C 1
ATOM 565 O O . PRO A 1 76 ? -2.348 -12.484 -0.139 1.00 36.03 76 PRO A O 1
ATOM 568 N N . LEU A 1 77 ? -2.741 -13.205 1.949 1.00 39.47 77 LEU A N 1
ATOM 569 C CA . LEU A 1 77 ? -3.233 -14.528 1.650 1.00 39.47 77 LEU A CA 1
ATOM 570 C C . LEU A 1 77 ? -4.612 -14.587 2.265 1.00 39.47 77 LEU A C 1
ATOM 572 O O . LEU A 1 77 ? -4.875 -13.973 3.293 1.00 39.47 77 LEU A O 1
ATOM 576 N N . SER A 1 78 ? -5.516 -15.321 1.647 1.00 41.44 78 SER A N 1
ATOM 577 C CA . SER A 1 78 ? -6.838 -15.570 2.197 1.00 41.44 78 SER A CA 1
ATOM 578 C C . SER A 1 78 ? -6.795 -16.386 3.500 1.00 41.44 78 SER A C 1
ATOM 580 O O . SER A 1 78 ? -7.147 -17.565 3.495 1.00 41.44 78 SER A O 1
ATOM 582 N N . GLU A 1 79 ? -6.326 -15.792 4.590 1.00 41.50 79 GLU A N 1
ATOM 583 C CA . GLU A 1 79 ? -5.831 -16.509 5.768 1.00 41.50 79 GLU A CA 1
ATOM 584 C C . GLU A 1 79 ? -6.253 -15.854 7.090 1.00 41.50 79 GLU A C 1
ATOM 586 O O . GLU A 1 79 ? -6.473 -16.560 8.075 1.00 41.50 79 GLU A O 1
ATOM 591 N N . THR A 1 80 ? -6.560 -14.556 7.104 1.00 40.84 80 THR A N 1
ATOM 592 C CA . THR A 1 80 ? -7.296 -13.957 8.224 1.00 40.84 80 THR A CA 1
ATOM 593 C C . THR A 1 80 ? -8.781 -13.923 7.882 1.00 40.84 80 THR A C 1
ATOM 595 O O . THR A 1 80 ? -9.253 -13.134 7.060 1.00 40.84 80 THR A O 1
ATOM 598 N N . VAL A 1 81 ? -9.543 -14.832 8.494 1.00 42.31 81 VAL A N 1
ATOM 599 C CA . VAL A 1 81 ? -11.007 -14.806 8.430 1.00 42.31 81 VAL A CA 1
ATOM 600 C C . VAL A 1 81 ? -11.487 -13.990 9.620 1.00 42.31 81 VAL A C 1
ATOM 602 O O . VAL A 1 81 ? -11.640 -14.500 10.733 1.00 42.31 81 VAL A O 1
ATOM 605 N N . VAL A 1 82 ? -11.727 -12.703 9.387 1.00 43.16 82 VAL A N 1
ATOM 606 C CA . VAL A 1 82 ? -12.327 -11.838 10.399 1.00 43.16 82 VAL A CA 1
ATOM 607 C C . VAL A 1 82 ? -13.815 -12.153 10.425 1.00 43.16 82 VAL A C 1
ATOM 609 O O . VAL A 1 82 ? -14.542 -11.876 9.475 1.00 43.16 82 VAL A O 1
ATOM 612 N N . MET A 1 83 ? -14.273 -12.789 11.501 1.00 44.69 83 MET A N 1
ATOM 613 C CA . MET A 1 83 ? -15.702 -12.939 11.747 1.00 44.69 83 MET A CA 1
ATOM 614 C C . MET A 1 83 ? -16.158 -11.806 12.650 1.00 44.69 83 MET A C 1
ATOM 616 O O . MET A 1 83 ? -15.938 -11.825 13.860 1.00 44.69 83 MET A O 1
ATOM 620 N N . THR A 1 84 ? -16.832 -10.830 12.058 1.00 41.06 84 THR A N 1
ATOM 621 C CA . THR A 1 84 ? -17.602 -9.852 12.812 1.00 41.06 84 THR A CA 1
ATOM 622 C C . THR A 1 84 ? -18.931 -10.499 13.193 1.00 41.06 84 THR A C 1
ATOM 624 O O . THR A 1 84 ? -19.677 -11.025 12.364 1.00 41.06 84 THR A O 1
ATOM 627 N N . MET A 1 85 ? -19.202 -10.562 14.494 1.00 45.50 85 MET A N 1
ATOM 628 C CA . MET A 1 85 ? -20.493 -11.017 14.993 1.00 45.50 85 MET A CA 1
ATOM 629 C C . MET A 1 85 ? -21.353 -9.800 15.285 1.00 45.50 85 MET A C 1
ATOM 631 O O . MET A 1 85 ? -21.328 -9.282 16.397 1.00 45.50 85 MET A O 1
ATOM 635 N N . ASP A 1 86 ? -22.145 -9.378 14.304 1.00 37.50 86 ASP A N 1
ATOM 636 C CA . ASP A 1 86 ? -23.179 -8.379 14.541 1.00 37.50 86 ASP A CA 1
ATOM 637 C C . ASP A 1 86 ? -24.230 -8.955 15.494 1.00 37.50 86 ASP A C 1
ATOM 639 O O . ASP A 1 86 ? -25.046 -9.807 15.134 1.00 37.50 86 ASP A O 1
ATOM 643 N N . SER A 1 87 ? -24.281 -8.426 16.716 1.00 34.91 87 SER A N 1
ATOM 644 C CA . SER A 1 87 ? -25.463 -8.499 17.579 1.00 34.91 87 SER A CA 1
ATOM 645 C C . SER A 1 87 ? -25.977 -9.914 17.904 1.00 34.91 87 SER A C 1
ATOM 647 O O . SER A 1 87 ? -27.164 -10.220 17.759 1.00 34.91 87 SER A O 1
ATOM 649 N N . LEU A 1 88 ? -25.129 -10.788 18.458 1.00 36.94 88 LEU A N 1
ATOM 650 C CA . LEU A 1 88 ? -25.675 -11.881 19.266 1.00 36.94 88 LEU A CA 1
ATOM 651 C C . LEU A 1 88 ? -26.245 -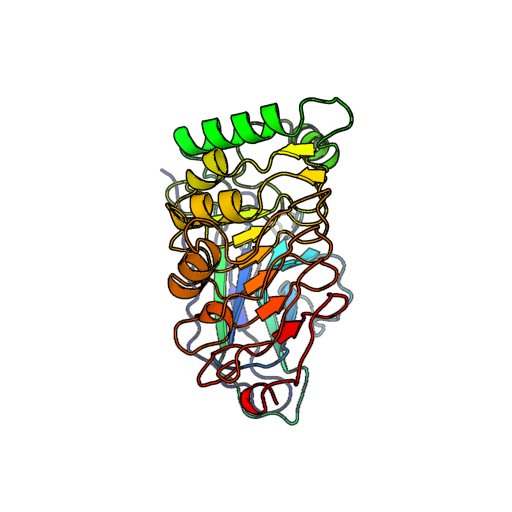11.281 20.550 1.00 36.94 88 LEU A C 1
ATOM 653 O O . LEU A 1 88 ? -25.516 -10.802 21.415 1.00 36.94 88 LEU A O 1
ATOM 657 N N . ASN A 1 89 ? -27.573 -11.313 20.647 1.00 36.44 89 ASN A N 1
ATOM 658 C CA . ASN A 1 89 ? -28.328 -11.035 21.859 1.00 36.44 89 ASN A CA 1
ATOM 659 C C . ASN A 1 89 ? -27.686 -11.826 23.011 1.00 36.44 89 ASN A C 1
ATOM 661 O O . ASN A 1 89 ? -27.763 -13.056 23.055 1.00 36.44 89 ASN A O 1
ATOM 665 N N . TYR A 1 90 ? -26.950 -11.112 23.860 1.00 35.59 90 TYR A N 1
ATOM 666 C CA . TYR A 1 90 ? -26.078 -11.701 24.862 1.00 35.59 90 TYR A CA 1
ATOM 667 C C . TYR A 1 90 ? -26.920 -12.404 25.921 1.00 35.59 90 TYR A C 1
ATOM 669 O O . TYR A 1 90 ? -27.507 -11.771 26.798 1.00 35.59 90 TYR A O 1
ATOM 677 N N . GLY A 1 91 ? -26.954 -13.727 25.828 1.00 33.56 91 GLY A N 1
ATOM 678 C CA . GLY A 1 91 ? -27.491 -14.600 26.854 1.00 33.56 91 GLY A CA 1
ATOM 679 C C . GLY A 1 91 ? -28.692 -15.414 26.393 1.00 33.56 91 GLY A C 1
ATOM 680 O O . GLY A 1 91 ? -29.697 -14.903 25.898 1.00 33.56 91 GLY A O 1
ATOM 681 N N . ASP A 1 92 ? -28.644 -16.702 26.716 1.00 37.84 92 ASP A N 1
ATOM 682 C CA . ASP A 1 92 ? -29.847 -17.274 27.297 1.00 37.84 92 ASP A CA 1
ATOM 683 C C . ASP A 1 92 ? -30.181 -16.501 28.595 1.00 37.84 92 ASP A C 1
ATOM 685 O O . ASP A 1 92 ? -29.360 -15.759 29.146 1.00 37.84 92 ASP A O 1
ATOM 689 N N . ALA A 1 93 ? -31.388 -16.667 29.128 1.00 39.16 93 ALA A N 1
ATOM 690 C CA . ALA A 1 93 ? -31.802 -16.007 30.369 1.00 39.16 93 ALA A CA 1
ATOM 691 C C . ALA A 1 93 ? -30.944 -16.378 31.613 1.00 39.16 93 ALA A C 1
ATOM 693 O O . ALA A 1 93 ? -31.299 -15.987 32.725 1.00 39.16 93 ALA A O 1
ATOM 694 N N . SER A 1 94 ? -29.851 -17.142 31.453 1.00 41.91 94 SER A N 1
ATOM 695 C CA . SER A 1 94 ? -28.946 -17.602 32.508 1.00 41.91 94 SER A CA 1
ATOM 696 C C . SER A 1 94 ? -27.595 -16.871 32.562 1.00 41.91 94 SER A C 1
ATOM 698 O O . SER A 1 94 ? -26.880 -17.020 33.552 1.00 41.91 94 SER A O 1
ATOM 700 N N . GLY A 1 95 ? -27.250 -16.051 31.558 1.00 39.16 95 GLY A N 1
ATOM 701 C CA . GLY A 1 95 ? -26.007 -15.264 31.556 1.00 39.16 95 GLY A CA 1
ATOM 702 C C . GLY A 1 95 ? -24.730 -16.080 31.301 1.00 39.16 95 GLY A C 1
ATOM 703 O O . GLY A 1 95 ? -23.639 -15.637 31.662 1.00 39.16 95 GLY A O 1
ATOM 704 N N . ALA A 1 96 ? -24.846 -17.271 30.707 1.00 41.81 96 ALA A N 1
ATOM 705 C CA . ALA A 1 96 ? -23.700 -18.089 30.320 1.00 41.81 96 ALA A CA 1
ATOM 706 C C . ALA A 1 96 ? -23.062 -17.597 29.005 1.00 41.81 96 ALA A C 1
ATOM 708 O O . ALA A 1 96 ? -23.750 -17.160 28.083 1.00 41.81 96 ALA A O 1
ATOM 709 N N . ALA A 1 97 ? -21.731 -17.684 28.919 1.00 45.19 97 ALA A N 1
ATOM 710 C CA . ALA A 1 97 ? -20.962 -17.325 27.730 1.00 45.19 97 ALA A CA 1
ATOM 711 C C . ALA A 1 97 ? -21.286 -18.244 26.530 1.00 45.19 97 ALA A C 1
ATOM 713 O O . ALA A 1 97 ? -21.420 -19.457 26.728 1.00 45.19 97 ALA A O 1
ATOM 714 N N . PRO A 1 98 ? -21.379 -17.722 25.291 1.00 48.97 98 PRO A N 1
ATOM 715 C CA . PRO A 1 98 ? -21.633 -18.560 24.128 1.00 48.97 98 PRO A CA 1
ATOM 716 C C . PRO A 1 98 ? -20.425 -19.467 23.853 1.00 48.97 98 PRO A C 1
ATOM 718 O O . PRO A 1 98 ? -19.296 -19.009 23.687 1.00 48.97 98 PRO A O 1
ATOM 721 N N . ASN A 1 99 ? -20.664 -20.776 23.785 1.00 51.22 99 ASN A N 1
ATOM 722 C CA . ASN A 1 99 ? -19.702 -21.706 23.199 1.00 51.22 99 ASN A CA 1
ATOM 723 C C . ASN A 1 99 ? -19.798 -21.600 21.668 1.00 51.22 99 ASN A C 1
ATOM 725 O O . ASN A 1 99 ? -20.900 -21.584 21.119 1.00 51.22 99 ASN A O 1
ATOM 729 N N . MET A 1 100 ? -18.661 -21.556 20.980 1.00 54.22 100 MET A N 1
ATOM 730 C CA . MET A 1 100 ? -18.565 -21.598 19.522 1.00 54.22 100 MET A CA 1
ATOM 731 C C . MET A 1 100 ? -17.813 -22.860 19.104 1.00 54.22 100 MET A C 1
ATOM 733 O O . MET A 1 100 ? -16.863 -23.286 19.756 1.00 54.22 100 MET A O 1
ATOM 737 N N . THR A 1 101 ? -18.233 -23.487 18.015 1.00 55.66 101 THR A N 1
ATOM 738 C CA . THR A 1 101 ? -17.529 -24.626 17.427 1.00 55.66 101 THR A CA 1
ATOM 739 C C . THR A 1 101 ? -17.075 -24.253 16.029 1.00 55.66 101 THR A C 1
ATOM 741 O O . THR A 1 101 ? -17.908 -23.933 15.184 1.00 55.66 101 THR A O 1
ATOM 744 N N . CYS A 1 102 ? -15.766 -24.316 15.791 1.00 54.19 102 CYS A N 1
ATOM 745 C CA . CYS A 1 102 ? -15.163 -24.053 14.489 1.00 54.19 102 CYS A CA 1
ATOM 746 C C . CYS A 1 102 ? -14.543 -25.326 13.895 1.00 54.19 102 CYS A C 1
ATOM 748 O O . CYS A 1 102 ? -13.986 -26.163 14.613 1.00 54.19 102 CYS A O 1
ATOM 750 N N . LEU A 1 103 ? -14.656 -25.461 12.576 1.00 55.44 103 LEU A N 1
ATOM 751 C CA . LEU A 1 103 ? -14.132 -26.535 11.742 1.00 55.44 103 LEU A CA 1
ATOM 752 C C . LEU A 1 103 ? -13.206 -25.946 10.686 1.00 55.44 103 LEU A C 1
ATOM 754 O O . LEU A 1 103 ? -13.569 -24.985 10.018 1.00 55.44 103 LEU A O 1
ATOM 758 N N . LEU A 1 104 ? -12.054 -26.576 10.498 1.00 56.59 104 LEU A N 1
ATOM 759 C CA . LEU A 1 104 ? -11.103 -26.248 9.442 1.00 56.59 104 LEU A CA 1
ATOM 760 C C . LEU A 1 104 ? -11.092 -27.380 8.411 1.00 56.59 104 LEU A C 1
ATOM 762 O O . LEU A 1 104 ? -10.971 -28.556 8.767 1.00 56.59 104 LEU A O 1
ATOM 766 N N . SER A 1 105 ? -11.217 -27.040 7.130 1.00 55.03 105 SER A N 1
ATOM 767 C CA . SER A 1 105 ? -11.118 -27.995 6.025 1.00 55.03 105 SER A CA 1
ATOM 768 C C . SER A 1 105 ? -10.125 -27.515 4.984 1.00 55.03 105 SER A C 1
ATOM 770 O O . SER A 1 105 ? -10.203 -26.386 4.527 1.00 55.03 105 SER A O 1
ATOM 772 N N . ASN A 1 106 ? -9.220 -28.389 4.552 1.00 55.19 106 ASN A N 1
ATOM 773 C CA . ASN A 1 106 ? -8.359 -28.101 3.409 1.00 55.19 106 ASN A CA 1
ATOM 774 C C . ASN A 1 106 ? -9.190 -28.167 2.114 1.00 55.19 106 ASN A C 1
ATOM 776 O O . ASN A 1 106 ? -9.871 -29.168 1.872 1.00 55.19 106 ASN A O 1
ATOM 780 N N . ALA A 1 107 ? -9.120 -27.130 1.278 1.00 49.44 107 ALA A N 1
ATOM 781 C CA . ALA A 1 107 ? -9.843 -27.075 0.009 1.00 49.44 107 ALA A CA 1
ATOM 782 C C . ALA A 1 107 ? -9.261 -28.031 -1.054 1.00 49.44 107 ALA A C 1
ATOM 784 O O . ALA A 1 107 ? -9.932 -28.337 -2.040 1.00 49.44 107 ALA A O 1
ATOM 785 N N . SER A 1 108 ? -8.032 -28.537 -0.864 1.00 49.53 108 SER A N 1
ATOM 786 C CA . SER A 1 108 ? -7.380 -29.490 -1.772 1.00 49.53 108 SER A CA 1
ATOM 787 C C . SER A 1 108 ? -6.933 -30.769 -1.041 1.00 49.53 108 SER A C 1
ATOM 789 O O . SER A 1 108 ? -5.890 -30.786 -0.384 1.00 49.53 108 SER A O 1
ATOM 791 N N . PRO A 1 109 ? -7.678 -31.886 -1.156 1.00 52.44 109 PRO A N 1
ATOM 792 C CA . PRO A 1 109 ? -7.399 -33.121 -0.416 1.00 52.44 109 PRO A CA 1
ATOM 793 C C . PRO A 1 109 ? -6.151 -33.895 -0.881 1.00 52.44 109 PRO A C 1
ATOM 795 O O . PRO A 1 109 ? -5.825 -34.913 -0.278 1.00 52.44 109 PRO A O 1
ATOM 798 N N . SER A 1 110 ? -5.458 -33.457 -1.938 1.00 52.59 110 SER A N 1
ATOM 799 C CA . SER A 1 110 ? -4.298 -34.156 -2.520 1.00 52.59 110 SER A CA 1
ATOM 800 C C . SER A 1 110 ? -2.939 -33.486 -2.257 1.00 52.59 110 SER A C 1
ATOM 802 O O . SER A 1 110 ? -1.942 -33.905 -2.843 1.00 52.59 110 SER A O 1
ATOM 804 N N . GLY A 1 111 ? -2.885 -32.441 -1.423 1.00 52.06 111 GLY A N 1
ATOM 805 C CA . GLY A 1 111 ? -1.650 -31.718 -1.088 1.00 52.06 111 GLY A CA 1
ATOM 806 C C . GLY A 1 111 ? -0.871 -32.299 0.107 1.00 52.06 111 GLY A C 1
ATOM 807 O O . GLY A 1 111 ? -1.418 -33.093 0.878 1.00 52.06 111 GLY A O 1
ATOM 808 N N . PRO A 1 112 ? 0.412 -31.920 0.284 1.00 51.22 112 PRO A N 1
ATOM 809 C CA . PRO A 1 112 ? 1.176 -32.238 1.491 1.00 51.22 112 PRO A CA 1
ATOM 810 C C . PRO A 1 112 ? 0.530 -31.610 2.736 1.00 51.22 112 PRO A C 1
ATOM 812 O O . PRO A 1 112 ? -0.152 -30.591 2.645 1.00 51.22 112 PRO A O 1
ATOM 815 N N . ALA A 1 113 ? 0.746 -32.222 3.904 1.00 51.75 113 ALA A N 1
ATOM 816 C CA . ALA A 1 113 ? 0.236 -31.687 5.162 1.00 51.75 113 ALA A CA 1
ATOM 817 C C . ALA A 1 113 ? 0.925 -30.361 5.487 1.00 51.75 113 ALA A C 1
ATOM 819 O O . ALA A 1 113 ? 2.153 -30.300 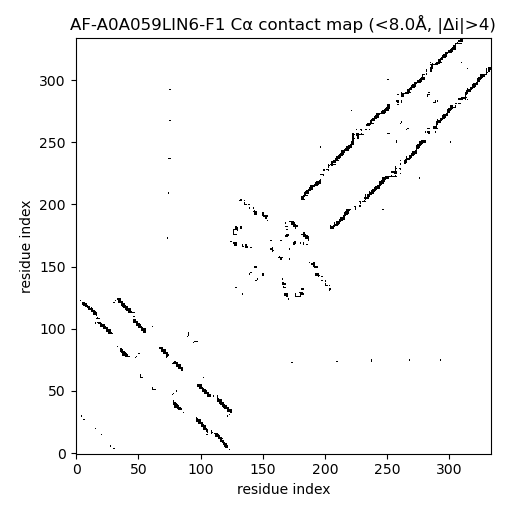5.569 1.00 51.75 113 ALA A O 1
ATOM 820 N N . ILE A 1 114 ? 0.121 -29.325 5.690 1.00 53.50 114 ILE A N 1
ATOM 821 C CA . ILE A 1 114 ? 0.585 -27.977 5.996 1.00 53.50 114 ILE A CA 1
ATOM 822 C C . ILE A 1 114 ? 0.288 -27.707 7.474 1.00 53.50 114 ILE A C 1
ATOM 824 O O . ILE A 1 114 ? -0.843 -27.954 7.908 1.00 53.50 114 ILE A O 1
ATOM 828 N N . PRO A 1 115 ? 1.283 -27.266 8.264 1.00 50.38 115 PRO A N 1
ATOM 829 C CA . PRO A 1 115 ? 1.047 -26.810 9.626 1.00 50.38 115 PRO A CA 1
ATOM 830 C C . PRO A 1 115 ? 0.273 -25.494 9.607 1.00 50.38 115 PRO A C 1
ATOM 832 O O . PRO A 1 115 ? 0.626 -24.616 8.827 1.00 50.38 115 PRO A O 1
ATOM 835 N N . TYR A 1 116 ? -0.709 -25.339 10.492 1.00 49.09 116 TYR A N 1
ATOM 836 C CA . TYR A 1 116 ? -1.379 -24.057 10.728 1.00 49.09 116 TYR A CA 1
ATOM 837 C C . TYR A 1 116 ? -1.296 -23.673 12.204 1.00 49.09 116 TYR A C 1
ATOM 839 O O . TYR A 1 116 ? -1.399 -24.535 13.087 1.00 49.09 116 TYR A O 1
ATOM 847 N N . THR A 1 117 ? -1.160 -22.375 12.456 1.00 50.62 117 THR A N 1
ATOM 848 C CA . THR A 1 117 ? -1.397 -21.753 13.756 1.00 50.62 117 THR A CA 1
ATOM 849 C C . THR A 1 117 ? -2.769 -21.096 13.713 1.00 50.62 117 THR A C 1
ATOM 851 O O . THR A 1 117 ? -3.012 -20.190 12.923 1.00 50.62 117 THR A O 1
ATOM 854 N N . LEU A 1 118 ? -3.685 -21.586 14.547 1.00 48.91 118 LEU A N 1
ATOM 855 C CA . LEU A 1 118 ? -4.968 -20.939 14.791 1.00 48.91 118 LEU A CA 1
ATOM 856 C C . LEU A 1 118 ? -4.804 -20.007 15.990 1.00 48.91 118 LEU A C 1
ATOM 858 O O . LEU A 1 118 ? -4.596 -20.490 17.111 1.00 48.91 118 LEU A O 1
ATOM 862 N N . THR A 1 119 ? -4.963 -18.709 15.755 1.00 49.50 119 THR A N 1
ATOM 863 C CA . THR A 1 119 ? -4.972 -17.693 16.808 1.00 49.50 119 THR A CA 1
ATOM 864 C C . THR A 1 119 ? -6.380 -17.128 16.926 1.00 49.50 119 THR A C 1
ATOM 866 O O . THR A 1 119 ? -6.906 -16.531 15.990 1.00 49.50 119 THR A O 1
ATOM 869 N N . VAL A 1 120 ? -7.001 -17.328 18.090 1.00 48.88 120 VAL A N 1
ATOM 870 C CA . VAL A 1 120 ? -8.289 -16.714 18.432 1.00 48.88 120 VAL A CA 1
ATOM 871 C C . VAL A 1 120 ? -8.047 -15.697 19.525 1.00 48.88 120 VAL A C 1
ATOM 873 O O . VAL A 1 120 ? -7.503 -16.041 20.575 1.00 48.88 120 VAL A O 1
ATOM 876 N N . TYR A 1 121 ? -8.462 -14.460 19.287 1.00 48.25 121 TYR A N 1
ATOM 877 C CA . TYR A 1 121 ? -8.398 -13.406 20.285 1.00 48.25 121 TYR A CA 1
ATOM 878 C C . TYR A 1 121 ? -9.629 -12.504 20.190 1.00 48.25 121 TYR A C 1
ATOM 880 O O . TYR A 1 121 ? -10.155 -12.235 19.112 1.00 48.25 121 TYR A O 1
ATOM 888 N N . SER A 1 122 ? -10.111 -12.048 21.345 1.00 43.62 122 SER A N 1
ATOM 889 C CA . SER A 1 122 ? -11.076 -10.953 21.420 1.00 43.62 122 SER A CA 1
ATOM 890 C C . SER A 1 122 ? -10.298 -9.647 21.468 1.00 43.62 122 SER A C 1
ATOM 892 O O . SER A 1 122 ? -9.507 -9.448 22.398 1.00 43.62 122 SER A O 1
ATOM 894 N N . ARG A 1 123 ? -10.509 -8.758 20.500 1.00 50.22 123 ARG A N 1
ATOM 895 C CA . ARG A 1 123 ? -9.917 -7.421 20.547 1.00 50.22 123 ARG A CA 1
ATOM 896 C C . ARG A 1 123 ? -10.904 -6.497 21.259 1.00 50.22 123 ARG A C 1
ATOM 898 O O . ARG A 1 123 ? -12.072 -6.420 20.888 1.00 50.22 123 ARG A O 1
ATOM 905 N N . GLY A 1 124 ? -10.463 -5.895 22.363 1.00 44.34 124 GLY A N 1
ATOM 906 C CA . GLY A 1 124 ? -11.310 -5.017 23.167 1.00 44.34 124 GLY A CA 1
ATOM 907 C C . GLY A 1 124 ? -11.636 -3.744 22.394 1.00 44.34 124 GLY A C 1
ATOM 908 O O . GLY A 1 124 ? -10.725 -3.058 21.949 1.00 44.34 124 GLY A O 1
ATOM 909 N N . ASN A 1 125 ? -12.921 -3.419 22.286 1.00 46.41 125 ASN A N 1
ATOM 910 C CA . ASN A 1 125 ? -13.456 -2.244 21.590 1.00 46.41 125 ASN A CA 1
ATOM 911 C C . ASN A 1 125 ? -13.222 -0.916 22.365 1.00 46.41 125 ASN A C 1
ATOM 913 O O . ASN A 1 125 ? -14.026 0.007 22.291 1.00 46.41 125 ASN A O 1
ATOM 917 N N . GLU A 1 126 ? -12.170 -0.835 23.193 1.00 48.53 126 GLU A N 1
ATOM 918 C CA . GLU A 1 126 ? -11.956 0.248 24.178 1.00 48.53 126 GLU A CA 1
ATOM 919 C C . GLU A 1 126 ? -10.606 0.986 24.044 1.00 48.53 126 GLU A C 1
ATOM 921 O O . GLU A 1 126 ? -10.212 1.716 24.963 1.00 48.53 126 GLU A O 1
ATOM 926 N N . THR A 1 127 ? -9.862 0.813 22.950 1.00 56.50 127 THR A N 1
ATOM 927 C CA . THR A 1 127 ? -8.660 1.619 22.693 1.00 56.50 127 THR A CA 1
ATOM 928 C C . THR A 1 127 ? -8.958 2.658 21.625 1.00 56.50 127 THR A C 1
ATOM 930 O O . THR A 1 127 ? -9.185 2.318 20.476 1.00 56.50 127 THR A O 1
ATOM 933 N N . SER A 1 128 ? -8.982 3.927 22.029 1.00 69.50 128 SER A N 1
ATOM 934 C CA . SER A 1 128 ? -8.869 5.051 21.099 1.00 69.50 128 SER A CA 1
ATOM 935 C C . SER A 1 128 ? -7.414 5.240 20.697 1.00 69.50 128 SER A C 1
ATOM 937 O O . SER A 1 128 ? -6.518 4.903 21.481 1.00 69.50 128 SER A O 1
ATOM 939 N N . LEU A 1 129 ? -7.191 5.831 19.523 1.00 81.44 129 LEU A N 1
ATOM 940 C CA . LEU A 1 129 ? -5.854 6.200 19.067 1.00 81.44 129 LEU A CA 1
ATOM 941 C C . LEU A 1 129 ? -5.093 7.015 20.125 1.00 81.44 129 LEU A C 1
ATOM 943 O O . LEU A 1 129 ? -5.644 7.901 20.790 1.00 81.44 129 LEU A O 1
ATOM 947 N N . VAL A 1 130 ? -3.787 6.767 20.229 1.00 87.44 130 VAL A N 1
ATOM 948 C CA . VAL A 1 130 ? -2.874 7.694 20.911 1.00 87.44 130 VAL A CA 1
ATOM 949 C C . VAL A 1 130 ? -2.947 9.082 20.261 1.00 87.44 130 VAL A C 1
ATOM 951 O O . VAL A 1 130 ? -3.157 9.203 19.055 1.00 87.44 130 VAL A O 1
ATOM 954 N N . ALA A 1 131 ? -2.770 10.141 21.057 1.00 86.44 131 ALA A N 1
ATOM 955 C CA . ALA A 1 131 ? -3.065 11.520 20.643 1.00 86.44 131 ALA A CA 1
ATOM 956 C C . ALA A 1 131 ? -2.403 11.928 19.312 1.00 86.44 131 ALA A C 1
ATOM 958 O O . ALA A 1 131 ? -3.074 12.467 18.437 1.00 86.44 131 ALA A O 1
ATOM 959 N N . ASP A 1 132 ? -1.123 11.600 19.123 1.00 89.81 132 ASP A N 1
ATOM 960 C CA . ASP A 1 132 ? -0.392 11.948 17.899 1.00 89.81 132 ASP A CA 1
ATOM 961 C C . ASP A 1 132 ? -0.961 11.231 16.657 1.00 89.81 132 ASP A C 1
ATOM 963 O O . ASP A 1 132 ? -1.020 11.804 15.569 1.00 89.81 132 ASP A O 1
ATOM 967 N N . GLN A 1 133 ? -1.431 9.989 16.818 1.00 91.44 133 GLN A N 1
ATOM 968 C CA . GLN A 1 133 ? -2.072 9.223 15.748 1.00 91.44 133 GLN A CA 1
ATOM 969 C C . GLN A 1 133 ? -3.494 9.726 15.461 1.00 91.44 133 GLN A C 1
ATOM 971 O O . GLN A 1 133 ? -3.903 9.764 14.300 1.00 91.44 133 GLN A O 1
ATOM 976 N N . ALA A 1 134 ? -4.228 10.169 16.485 1.00 88.44 134 ALA A N 1
ATOM 977 C CA . ALA A 1 134 ? -5.534 10.812 16.325 1.00 88.44 134 ALA A CA 1
ATOM 978 C C . ALA A 1 134 ? -5.429 12.140 15.548 1.00 88.44 134 ALA A C 1
ATOM 980 O O . ALA A 1 134 ? -6.237 12.426 14.655 1.00 88.44 134 ALA A O 1
ATOM 981 N N . ASP A 1 135 ? -4.391 12.933 15.827 1.00 90.00 135 ASP A N 1
ATOM 982 C CA . ASP A 1 135 ? -4.088 14.160 15.087 1.00 90.00 135 ASP A CA 1
ATOM 983 C C . ASP A 1 135 ? -3.716 13.852 13.626 1.00 90.00 135 ASP A C 1
ATOM 985 O O . ASP A 1 135 ? -4.204 14.509 12.701 1.00 90.00 135 ASP A O 1
ATOM 989 N N . ALA A 1 136 ? -2.903 12.818 13.389 1.00 93.31 136 ALA A N 1
ATOM 990 C CA . ALA A 1 136 ? -2.553 12.375 12.041 1.00 93.31 136 ALA A CA 1
ATOM 991 C C . ALA A 1 136 ? -3.776 11.894 11.244 1.00 93.31 136 ALA A C 1
ATOM 993 O O . ALA A 1 136 ? -3.949 12.295 10.090 1.00 93.31 136 ALA A O 1
ATOM 994 N N . ALA A 1 137 ? -4.661 11.109 11.865 1.00 91.25 137 ALA A N 1
ATOM 995 C CA . ALA A 1 137 ? -5.929 10.680 11.276 1.00 91.25 137 ALA A CA 1
ATOM 996 C C . ALA A 1 137 ? -6.810 11.880 10.894 1.00 91.25 137 ALA A C 1
ATOM 998 O O . ALA A 1 137 ? -7.301 11.967 9.764 1.00 91.25 137 ALA A O 1
ATOM 999 N N . SER A 1 138 ? -6.914 12.862 11.793 1.00 88.75 138 SER A N 1
ATOM 1000 C CA . SER A 1 138 ? -7.652 14.104 11.551 1.00 88.75 138 SER A CA 1
ATOM 1001 C C . SER A 1 138 ? -7.089 14.885 10.362 1.00 88.75 138 SER A C 1
ATOM 1003 O O . SER A 1 138 ? -7.844 15.424 9.550 1.00 88.75 138 SER A O 1
ATOM 1005 N N . LEU A 1 139 ? -5.762 14.935 10.217 1.00 92.38 139 LEU A N 1
ATOM 1006 C CA . LEU A 1 139 ? -5.103 15.582 9.081 1.00 92.38 139 LEU A CA 1
ATOM 1007 C C . LEU A 1 139 ? -5.345 14.834 7.765 1.00 92.38 139 LEU A C 1
ATOM 1009 O O . LEU A 1 139 ? -5.595 15.485 6.749 1.00 92.38 139 LEU A O 1
ATOM 1013 N N . ILE A 1 140 ? -5.330 13.496 7.775 1.00 93.50 140 ILE A N 1
ATOM 1014 C CA . ILE A 1 140 ? -5.701 12.682 6.606 1.00 93.50 140 ILE A CA 1
ATOM 1015 C C . ILE A 1 140 ? -7.133 13.011 6.189 1.00 93.50 140 ILE A C 1
ATOM 1017 O O . ILE A 1 140 ? -7.376 13.325 5.023 1.00 93.50 140 ILE A O 1
ATOM 1021 N N . PHE A 1 141 ? -8.073 13.019 7.136 1.00 91.25 141 PHE A N 1
ATOM 1022 C CA . PHE A 1 141 ? -9.466 13.343 6.851 1.00 91.25 141 PHE A CA 1
ATOM 1023 C C . PHE A 1 141 ? -9.609 14.757 6.271 1.00 91.25 141 PHE A C 1
ATOM 1025 O O . PHE A 1 141 ? -10.250 14.955 5.241 1.00 91.25 141 PHE A O 1
ATOM 1032 N N . GLN A 1 142 ? -8.969 15.759 6.875 1.00 89.50 142 GLN A N 1
ATOM 1033 C CA . GLN A 1 142 ? -9.012 17.139 6.377 1.00 89.50 142 GLN A CA 1
ATOM 1034 C C . GLN A 1 142 ? -8.441 17.272 4.959 1.00 89.50 142 GLN A C 1
ATOM 1036 O O . GLN A 1 142 ? -8.996 18.000 4.132 1.00 89.50 142 GLN A O 1
ATOM 1041 N N . GLN A 1 143 ? -7.352 16.559 4.670 1.00 92.69 143 GLN A N 1
ATOM 1042 C CA . GLN A 1 143 ? -6.689 16.575 3.371 1.00 92.69 143 GLN A CA 1
ATOM 1043 C C . GLN A 1 143 ? -7.521 15.863 2.294 1.00 92.69 143 GLN A C 1
ATOM 1045 O O . GLN A 1 143 ? -7.736 16.411 1.212 1.00 92.69 143 GLN A O 1
ATOM 1050 N N . CYS A 1 144 ? -8.001 14.657 2.588 1.00 93.56 144 CYS A N 1
ATOM 1051 C CA . CYS A 1 144 ? -8.606 13.742 1.616 1.00 93.56 144 CYS A CA 1
ATOM 1052 C C . CYS A 1 144 ? -10.117 13.880 1.485 1.00 93.56 144 CYS A C 1
ATOM 1054 O O . CYS A 1 144 ? -10.684 13.513 0.456 1.00 93.56 144 CYS A O 1
ATOM 1056 N N . CYS A 1 145 ? -10.763 14.476 2.484 1.00 91.31 145 CYS A N 1
ATOM 1057 C CA . CYS A 1 145 ? -12.205 14.648 2.539 1.00 91.31 145 CYS A CA 1
ATOM 1058 C C . CYS A 1 145 ? -12.612 16.119 2.389 1.00 91.31 145 CYS A C 1
ATOM 1060 O O . CYS A 1 145 ? -13.684 16.511 2.830 1.00 91.31 145 CYS A O 1
ATOM 1062 N N . SER A 1 146 ? -11.801 16.970 1.761 1.00 86.31 146 SER A N 1
ATOM 1063 C CA . SER A 1 146 ? -12.088 18.413 1.663 1.00 86.31 146 SER A CA 1
ATOM 1064 C C . SER A 1 146 ? -13.384 18.754 0.898 1.00 86.31 146 SER A C 1
ATOM 1066 O O . SER A 1 146 ? -14.045 19.746 1.213 1.00 86.31 146 SER A O 1
ATOM 1068 N N . SER A 1 147 ? -13.798 17.922 -0.067 1.00 86.25 147 SER A N 1
ATOM 1069 C CA . SER A 1 147 ? -15.080 18.057 -0.778 1.00 86.25 147 SER A CA 1
ATOM 1070 C C . SER A 1 147 ? -16.213 17.316 -0.054 1.00 86.25 147 SER A C 1
ATOM 1072 O O . SER A 1 147 ? -15.978 16.201 0.412 1.00 86.25 147 SER A O 1
ATOM 1074 N N . PRO A 1 148 ? -17.463 17.828 -0.041 1.00 79.44 148 PRO A N 1
ATOM 1075 C CA . PRO A 1 148 ? -18.632 17.104 0.474 1.00 79.44 148 PRO A CA 1
ATOM 1076 C C . PRO A 1 148 ? -18.912 15.764 -0.223 1.00 79.44 148 PRO A C 1
ATOM 1078 O O . PRO A 1 148 ? -19.607 14.919 0.332 1.00 79.44 148 PRO A O 1
ATOM 1081 N N . THR A 1 149 ? -18.407 15.581 -1.446 1.00 84.06 149 THR A N 1
ATOM 1082 C CA . THR A 1 149 ? -18.564 14.340 -2.219 1.00 84.06 149 THR A CA 1
ATOM 1083 C C . THR A 1 149 ? -17.422 13.351 -2.024 1.00 84.06 149 THR A C 1
ATOM 1085 O O . THR A 1 149 ? -17.562 12.210 -2.443 1.00 84.06 149 THR A O 1
ATOM 1088 N N . ALA A 1 150 ? -16.308 13.768 -1.421 1.00 86.75 150 ALA A N 1
ATOM 1089 C CA . ALA A 1 150 ? -15.222 12.861 -1.065 1.00 86.75 150 ALA A CA 1
ATOM 1090 C C . ALA A 1 150 ? -15.594 12.063 0.192 1.00 86.75 150 ALA A C 1
ATOM 1092 O O . ALA A 1 150 ? -16.489 12.460 0.943 1.00 86.75 150 ALA A O 1
ATOM 1093 N N . CYS A 1 151 ? -14.898 10.964 0.453 1.00 88.12 151 CYS A N 1
ATOM 1094 C CA . CYS A 1 151 ? -15.005 10.210 1.699 1.00 88.12 151 CYS A CA 1
ATOM 1095 C C . CYS A 1 151 ? -16.443 9.829 2.092 1.00 88.12 151 CYS A C 1
ATOM 1097 O O . CYS A 1 151 ? -16.778 9.859 3.275 1.00 88.12 151 CYS A O 1
ATOM 1099 N N . GLN A 1 152 ? -17.342 9.581 1.129 1.00 83.12 152 GLN A N 1
ATOM 1100 C CA . GLN A 1 152 ? -18.762 9.353 1.436 1.00 83.12 152 GLN A CA 1
ATOM 1101 C C . GLN A 1 152 ? -18.948 8.138 2.343 1.00 83.12 152 GLN A C 1
ATOM 1103 O O . GLN A 1 152 ? -19.739 8.207 3.283 1.00 83.12 152 GLN A O 1
ATOM 1108 N N . ALA A 1 153 ? -18.179 7.073 2.104 1.00 79.19 153 ALA A N 1
ATOM 1109 C CA . ALA A 1 153 ? -18.185 5.884 2.944 1.00 79.19 153 ALA A CA 1
ATOM 1110 C C . ALA A 1 153 ? -17.659 6.206 4.352 1.00 79.19 153 ALA A C 1
ATOM 1112 O O . ALA A 1 153 ? -18.391 6.019 5.324 1.00 79.19 153 ALA A O 1
ATOM 1113 N N . TRP A 1 154 ? -16.487 6.838 4.472 1.00 80.56 154 TRP A N 1
ATOM 1114 C CA . TRP A 1 154 ? -15.933 7.236 5.775 1.00 80.56 154 TRP A CA 1
ATOM 1115 C C . TRP A 1 154 ? -16.878 8.175 6.557 1.00 80.56 154 TRP A C 1
ATOM 1117 O O . TRP A 1 154 ? -17.141 7.982 7.743 1.00 80.56 154 TRP A O 1
ATOM 1127 N N . ARG A 1 155 ? -17.504 9.151 5.891 1.00 79.44 155 ARG A N 1
ATOM 1128 C CA . ARG A 1 155 ? -18.515 10.039 6.496 1.00 79.44 155 ARG A CA 1
ATOM 1129 C C . ARG A 1 155 ? -19.800 9.319 6.895 1.00 79.44 155 ARG A C 1
ATOM 1131 O O . ARG A 1 155 ? -20.470 9.726 7.840 1.00 79.44 155 ARG A O 1
ATOM 1138 N N . SER A 1 156 ? -20.193 8.279 6.171 1.00 73.12 156 SER A N 1
ATOM 1139 C CA . SER A 1 156 ? -21.382 7.506 6.530 1.00 73.12 156 SER A CA 1
ATOM 1140 C C . SER A 1 156 ? -21.159 6.689 7.807 1.00 73.12 156 SER A C 1
ATOM 1142 O O . SER A 1 156 ? -22.066 6.612 8.636 1.00 73.12 156 SER A O 1
ATOM 1144 N N . LEU A 1 157 ? -19.932 6.201 8.025 1.00 65.94 157 LEU A N 1
ATOM 1145 C CA . LEU A 1 157 ? -19.531 5.483 9.238 1.00 65.94 157 LEU A CA 1
ATOM 1146 C C . LEU A 1 157 ? -19.556 6.396 10.476 1.00 65.94 157 LEU A C 1
ATOM 1148 O O . LEU A 1 157 ? -20.090 5.998 11.512 1.00 65.94 157 LEU A O 1
ATOM 1152 N N . SER A 1 158 ? -19.120 7.659 10.344 1.00 60.06 158 SER A N 1
ATOM 1153 C CA . SER A 1 158 ? -19.223 8.659 11.427 1.00 60.06 158 SER A CA 1
ATOM 1154 C C . SER A 1 158 ? -20.666 8.923 11.858 1.00 60.06 158 SER A C 1
ATOM 1156 O O . SER A 1 158 ? -20.980 9.080 13.039 1.00 60.06 158 SER A O 1
ATOM 1158 N N . THR A 1 159 ? -21.578 8.924 10.888 1.00 56.94 159 THR A N 1
ATOM 1159 C CA . THR A 1 159 ? -22.991 9.218 11.127 1.00 56.94 159 THR A CA 1
ATOM 1160 C C . THR A 1 159 ? -23.725 8.015 11.734 1.00 56.94 159 THR A C 1
ATOM 1162 O O . THR A 1 159 ? -24.641 8.199 12.534 1.00 56.94 159 THR A O 1
ATOM 1165 N N . ALA A 1 160 ? -23.319 6.789 11.382 1.00 49.44 160 ALA A N 1
ATOM 1166 C CA . ALA A 1 160 ? -23.922 5.545 11.859 1.00 49.44 160 ALA A CA 1
ATOM 1167 C C . ALA A 1 160 ? -23.550 5.205 13.313 1.00 49.44 160 ALA A C 1
ATOM 1169 O O . ALA A 1 160 ? -24.395 4.694 14.047 1.00 49.44 160 ALA A O 1
ATOM 1170 N N . GLN A 1 161 ? -22.327 5.527 13.749 1.00 52.53 161 GLN A N 1
ATOM 1171 C CA . GLN A 1 161 ? -21.873 5.263 15.121 1.00 52.53 161 GLN A CA 1
ATOM 1172 C C . GLN A 1 161 ? -22.196 6.393 16.115 1.00 52.53 161 GLN A C 1
ATOM 1174 O O . GLN A 1 161 ? -22.042 6.217 17.321 1.00 52.53 161 GLN A O 1
ATOM 1179 N N . GLY A 1 162 ? -22.677 7.553 15.646 1.00 46.59 162 GLY A N 1
ATOM 1180 C CA . GLY A 1 162 ? -23.014 8.691 16.513 1.00 46.59 162 GLY A CA 1
ATOM 1181 C C . GLY A 1 162 ? -21.804 9.335 17.206 1.00 46.59 162 GLY A C 1
ATOM 1182 O O . GLY A 1 162 ? -21.981 10.092 18.162 1.00 46.59 162 GLY A O 1
ATOM 1183 N N . VAL A 1 163 ? -20.593 9.042 16.722 1.00 52.97 163 VAL A N 1
ATOM 1184 C CA . VAL A 1 163 ? -19.303 9.540 17.211 1.00 52.97 163 VAL A CA 1
ATOM 1185 C C . VAL A 1 163 ? -18.570 10.202 16.042 1.00 52.97 163 VAL A C 1
ATOM 1187 O O . VAL A 1 163 ? -18.622 9.728 14.908 1.00 52.97 163 VAL A O 1
ATOM 1190 N N . ASP A 1 164 ? -17.895 11.319 16.305 1.00 54.38 164 ASP A N 1
ATOM 1191 C CA . ASP A 1 164 ? -17.030 11.977 15.325 1.00 54.38 164 ASP A CA 1
ATOM 1192 C C . ASP A 1 164 ? -15.767 11.128 15.073 1.00 54.38 164 ASP A C 1
ATOM 1194 O O . ASP A 1 164 ? -14.732 11.336 15.698 1.00 54.38 164 ASP A O 1
ATOM 1198 N N . VAL A 1 165 ? -15.848 10.143 14.171 1.00 56.78 165 VAL A N 1
ATOM 1199 C CA . VAL A 1 165 ? -14.707 9.280 13.772 1.00 56.78 165 VAL A CA 1
ATOM 1200 C C . VAL A 1 165 ? -13.715 9.987 12.838 1.00 56.78 165 VAL A C 1
ATOM 1202 O O . VAL A 1 165 ? -12.885 9.337 12.205 1.00 56.78 165 VAL A O 1
ATOM 1205 N N . SER A 1 166 ? -13.773 11.320 12.716 1.00 56.28 166 SER A N 1
ATOM 1206 C CA . SER A 1 166 ? -12.721 12.057 12.005 1.00 56.28 166 SER A CA 1
ATOM 1207 C C . SER A 1 166 ? -11.366 11.976 12.721 1.00 56.28 166 SER A C 1
ATOM 1209 O O . SER A 1 166 ? -10.345 12.195 12.073 1.00 56.28 166 SER A O 1
ATOM 1211 N N . GLY A 1 167 ? -11.349 11.617 14.015 1.00 58.56 167 GLY A N 1
ATOM 1212 C CA . GLY A 1 167 ? -10.135 11.533 14.835 1.00 58.56 167 GLY A CA 1
ATOM 1213 C C . GLY A 1 167 ? -9.827 10.178 15.482 1.00 58.56 167 GLY A C 1
ATOM 1214 O O . GLY A 1 167 ? -8.784 10.074 16.118 1.00 58.56 167 GLY A O 1
ATOM 1215 N N . ASP A 1 168 ? -10.671 9.148 15.343 1.00 71.12 168 ASP A N 1
ATOM 1216 C CA . ASP A 1 168 ? -10.394 7.818 15.914 1.00 71.12 168 ASP A CA 1
ATOM 1217 C C . ASP A 1 168 ? -10.609 6.724 14.863 1.00 71.12 168 ASP A C 1
ATOM 1219 O O . ASP A 1 168 ? -11.738 6.446 14.461 1.00 71.12 168 ASP A O 1
ATOM 1223 N N . LEU A 1 169 ? -9.501 6.159 14.372 1.00 77.88 169 LEU A N 1
ATOM 1224 C CA . LEU A 1 169 ? -9.496 5.060 13.397 1.00 77.88 169 LEU A CA 1
ATOM 1225 C C . LEU A 1 169 ? -9.593 3.690 14.080 1.00 77.88 169 LEU A C 1
ATOM 1227 O O . LEU A 1 169 ? -9.836 2.691 13.404 1.00 77.88 169 LEU A O 1
ATOM 1231 N N . CYS A 1 170 ? -9.400 3.616 15.401 1.00 75.00 170 CYS A N 1
ATOM 1232 C CA . CYS A 1 170 ? -9.551 2.363 16.124 1.00 75.00 170 CYS A CA 1
ATOM 1233 C C . CYS A 1 170 ? -11.030 1.949 16.127 1.00 75.00 170 CYS A C 1
ATOM 1235 O O . CYS A 1 170 ? -11.885 2.687 16.611 1.00 75.00 170 CYS A O 1
ATOM 1237 N N . GLY A 1 171 ? -11.343 0.764 15.596 1.00 64.44 171 GLY A N 1
ATOM 1238 C CA . GLY A 1 171 ? -12.725 0.275 15.533 1.00 64.44 171 GLY A CA 1
ATOM 1239 C C . GLY A 1 171 ? -13.538 0.815 14.352 1.00 64.44 171 GLY A C 1
ATOM 1240 O O . GLY A 1 171 ? -14.738 0.543 14.268 1.00 64.44 171 GLY A O 1
ATOM 1241 N N . LEU A 1 172 ? -12.899 1.534 13.417 1.00 71.38 172 LEU A N 1
ATOM 1242 C CA . LEU A 1 172 ? -13.418 1.640 12.054 1.00 71.38 172 LEU A CA 1
ATOM 1243 C C . LEU A 1 172 ? -13.468 0.224 11.455 1.00 71.38 172 LEU A C 1
ATOM 1245 O O . LEU A 1 172 ? -12.593 -0.589 11.747 1.00 71.38 172 LEU A O 1
ATOM 1249 N N . ASP A 1 173 ? -14.486 -0.084 10.649 1.00 69.56 173 ASP A N 1
ATOM 1250 C CA . ASP A 1 173 ? -14.607 -1.399 10.005 1.00 69.56 173 ASP A CA 1
ATOM 1251 C C . ASP A 1 173 ? -13.302 -1.747 9.259 1.00 69.56 173 ASP A C 1
ATOM 1253 O O . ASP A 1 173 ? -12.778 -0.914 8.520 1.00 69.56 173 ASP A O 1
ATOM 1257 N N . GLY A 1 174 ? -12.723 -2.914 9.550 1.00 68.50 174 GLY A N 1
ATOM 1258 C CA . GLY A 1 174 ? -11.413 -3.342 9.031 1.00 68.50 174 GLY A CA 1
ATOM 1259 C C . GLY A 1 174 ? -10.165 -2.672 9.642 1.00 68.50 174 GLY A C 1
ATOM 1260 O O . GLY A 1 174 ? -9.047 -3.034 9.286 1.00 68.50 174 GLY A O 1
ATOM 1261 N N . SER A 1 175 ? -10.287 -1.733 10.589 1.00 77.25 175 SER A N 1
ATOM 1262 C CA . SER A 1 175 ? -9.143 -1.069 11.249 1.00 77.25 175 SER A CA 1
ATOM 1263 C C . SER A 1 175 ? -9.046 -1.399 12.737 1.00 77.25 175 SER A C 1
ATOM 1265 O O . SER A 1 175 ? -10.042 -1.440 13.464 1.00 77.25 175 SER A O 1
ATOM 1267 N N . PHE A 1 176 ? -7.826 -1.603 13.237 1.00 73.38 176 PHE A N 1
ATOM 1268 C CA . PHE A 1 176 ? -7.629 -2.021 14.619 1.00 73.38 176 PHE A CA 1
ATOM 1269 C C . PHE A 1 176 ? -6.327 -1.558 15.258 1.00 73.38 176 PHE A C 1
ATOM 1271 O O . PHE A 1 176 ? -5.292 -1.398 14.612 1.00 73.38 176 PHE A O 1
ATOM 1278 N N . CYS A 1 177 ? -6.396 -1.424 16.580 1.00 78.19 177 CYS A N 1
ATOM 1279 C CA . CYS A 1 177 ? -5.307 -0.955 17.419 1.00 78.19 177 CYS A CA 1
ATOM 1280 C C . CYS A 1 177 ? -4.839 -2.036 18.399 1.00 78.19 177 CYS A C 1
ATOM 1282 O O . CYS A 1 177 ? -5.607 -2.924 18.792 1.00 78.19 177 CYS A O 1
ATOM 1284 N N . ASN A 1 178 ? -3.575 -1.942 18.805 1.00 76.25 178 ASN A N 1
ATOM 1285 C CA . ASN A 1 178 ? -2.985 -2.775 19.842 1.00 76.25 178 ASN A CA 1
ATOM 1286 C C . ASN A 1 178 ? -3.481 -2.372 21.245 1.00 76.25 178 ASN A C 1
ATOM 1288 O O . ASN A 1 178 ? -4.289 -1.455 21.424 1.00 76.25 178 ASN A O 1
ATOM 1292 N N . VAL A 1 179 ? -2.989 -3.077 22.268 1.00 72.56 179 VAL A N 1
ATOM 1293 C CA . VAL A 1 179 ? -3.348 -2.828 23.678 1.00 72.56 179 VAL A CA 1
ATOM 1294 C C . VAL A 1 179 ? -2.926 -1.447 24.189 1.00 72.56 179 VAL A C 1
ATOM 1296 O O . VAL A 1 179 ? -3.495 -0.975 25.175 1.00 72.56 179 VAL A O 1
ATOM 1299 N N . ASP A 1 180 ? -1.968 -0.812 23.518 1.00 79.25 180 ASP A N 1
ATOM 1300 C CA . ASP A 1 180 ? -1.441 0.512 23.842 1.00 79.25 180 ASP A CA 1
ATOM 1301 C C . ASP A 1 180 ? -2.172 1.639 23.082 1.00 79.25 180 ASP A C 1
A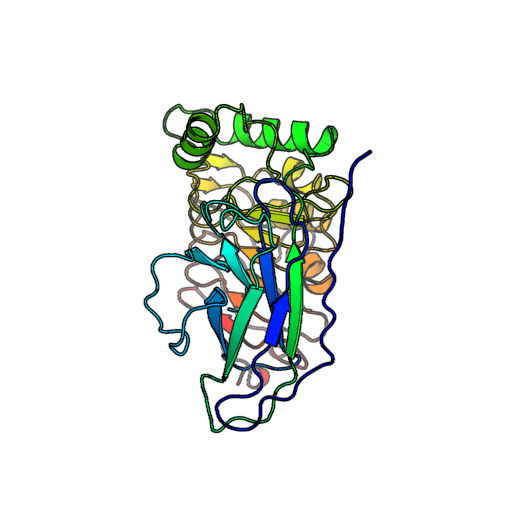TOM 1303 O O . ASP A 1 180 ? -1.929 2.817 23.343 1.00 79.25 180 ASP A O 1
ATOM 1307 N N . GLY A 1 181 ? -3.128 1.297 22.206 1.00 79.81 181 GLY A N 1
ATOM 1308 C CA . GLY A 1 181 ? -3.899 2.257 21.409 1.00 79.81 181 GLY A CA 1
ATOM 1309 C C . GLY A 1 181 ? -3.177 2.746 20.154 1.00 79.81 181 GLY A C 1
ATOM 1310 O O . GLY A 1 181 ? -3.527 3.796 19.619 1.00 79.81 181 GLY A O 1
ATOM 1311 N N . GLU A 1 182 ? -2.172 2.011 19.681 1.00 87.00 182 GLU A N 1
ATOM 1312 C CA . GLU A 1 182 ? -1.504 2.279 18.407 1.00 87.00 182 GLU A CA 1
ATOM 1313 C C . GLU A 1 182 ? -2.109 1.423 17.295 1.00 87.00 182 GLU A C 1
ATOM 1315 O O . GLU A 1 182 ? -2.416 0.249 17.501 1.00 87.00 182 GLU A O 1
ATOM 1320 N N . LEU A 1 183 ? -2.261 2.001 16.108 1.00 87.56 183 LEU A N 1
ATOM 1321 C CA . LEU A 1 183 ? -2.845 1.336 14.946 1.00 87.56 183 LEU A CA 1
ATOM 1322 C C . LEU A 1 183 ? -1.926 0.223 14.406 1.00 87.56 183 LEU A C 1
ATOM 1324 O O . LEU A 1 183 ? -0.797 0.497 14.005 1.00 87.56 183 LEU A O 1
ATOM 1328 N N . GLU A 1 184 ? -2.425 -1.016 14.371 1.00 85.00 184 GLU A N 1
ATOM 1329 C CA . GLU A 1 184 ? -1.743 -2.177 13.765 1.00 85.00 184 GLU A CA 1
ATOM 1330 C C . GLU A 1 184 ? -2.278 -2.465 12.358 1.00 85.00 184 GLU A C 1
ATOM 1332 O O . GLU A 1 184 ? -1.539 -2.912 11.485 1.00 85.00 184 GLU A O 1
ATOM 1337 N N . GLN A 1 185 ? -3.555 -2.177 12.109 1.00 84.44 185 GLN A N 1
ATOM 1338 C CA . GLN A 1 185 ? -4.142 -2.285 10.781 1.00 84.44 185 GLN A CA 1
ATOM 1339 C C . GLN A 1 185 ? -5.041 -1.101 10.496 1.00 84.44 185 GLN A C 1
ATOM 1341 O O . GLN A 1 185 ? -5.854 -0.697 11.329 1.00 84.44 185 GLN A O 1
ATOM 1346 N N . LEU A 1 186 ? -4.900 -0.592 9.281 1.00 88.44 186 LEU A N 1
ATOM 1347 C CA . LEU A 1 186 ? -5.703 0.481 8.745 1.00 88.44 186 LEU A CA 1
ATOM 1348 C C . LEU A 1 186 ? -6.305 0.038 7.422 1.00 88.44 186 LEU A C 1
ATOM 1350 O O . LEU A 1 186 ? -5.581 -0.150 6.442 1.00 88.44 186 LEU A O 1
ATOM 1354 N N . ASP A 1 187 ? -7.627 -0.065 7.405 1.00 82.19 187 ASP A N 1
ATOM 1355 C CA . ASP A 1 187 ? -8.407 -0.234 6.191 1.00 82.19 187 ASP A CA 1
ATOM 1356 C C . ASP A 1 187 ? -9.171 1.056 5.886 1.00 82.19 187 ASP A C 1
ATOM 1358 O O . ASP A 1 187 ? -10.087 1.461 6.603 1.00 82.19 187 ASP A O 1
ATOM 1362 N N . LEU A 1 188 ? -8.754 1.729 4.815 1.00 88.94 188 LEU A N 1
ATOM 1363 C CA . LEU A 1 188 ? -9.480 2.840 4.206 1.00 88.94 188 LEU A CA 1
ATOM 1364 C C . LEU A 1 188 ? -9.787 2.543 2.732 1.00 88.94 188 LEU A C 1
ATOM 1366 O O . LEU A 1 188 ? -9.906 3.464 1.915 1.00 88.94 188 LEU A O 1
ATOM 1370 N N . SER A 1 189 ? -9.889 1.266 2.374 1.00 86.75 189 SER A N 1
ATOM 1371 C CA . SER A 1 189 ? -10.221 0.824 1.029 1.00 86.75 189 SER A CA 1
ATOM 1372 C C . SER A 1 189 ? -11.616 1.294 0.621 1.00 86.75 189 SER A C 1
ATOM 1374 O O . SER A 1 189 ? -12.542 1.364 1.431 1.00 86.75 189 SER A O 1
ATOM 1376 N N . SER A 1 190 ? -11.781 1.673 -0.650 1.00 88.19 190 SER A N 1
ATOM 1377 C CA . SER A 1 190 ? -13.078 2.110 -1.191 1.00 88.19 190 SER A CA 1
ATOM 1378 C C . SER A 1 190 ? -13.750 3.255 -0.414 1.00 88.19 190 SER A C 1
ATOM 1380 O O . SER A 1 190 ? -14.968 3.447 -0.493 1.00 88.19 190 SER A O 1
ATOM 1382 N N . MET A 1 191 ? -12.979 4.053 0.335 1.00 88.06 191 MET A N 1
ATOM 1383 C CA . MET A 1 191 ? -13.549 5.110 1.170 1.00 88.06 191 MET A CA 1
ATOM 1384 C C . MET A 1 191 ? -13.894 6.372 0.375 1.00 88.06 191 MET A C 1
ATOM 1386 O O . MET A 1 191 ? -14.663 7.208 0.856 1.00 88.06 191 MET A O 1
ATOM 1390 N N . GLY A 1 192 ? -13.372 6.510 -0.847 1.00 91.19 192 GLY A N 1
ATOM 1391 C CA . GLY A 1 192 ? -13.502 7.706 -1.679 1.00 91.19 192 GLY A CA 1
ATOM 1392 C C . GLY A 1 192 ? -12.548 8.822 -1.249 1.00 91.19 192 GLY A C 1
ATOM 1393 O O . GLY A 1 192 ? -12.908 10.002 -1.306 1.00 91.19 192 GLY A O 1
ATOM 1394 N N . LEU A 1 193 ? -11.365 8.464 -0.743 1.00 93.31 193 LEU A N 1
ATOM 1395 C CA . LEU A 1 193 ? -10.299 9.409 -0.410 1.00 93.31 193 LEU A CA 1
ATOM 1396 C C . LEU A 1 193 ? -9.828 10.115 -1.682 1.00 93.31 193 LEU A C 1
ATOM 1398 O O . LEU A 1 193 ? -9.433 9.447 -2.625 1.00 93.31 193 LEU A O 1
ATOM 1402 N N . SER A 1 194 ? -9.808 11.449 -1.698 1.00 94.56 194 SER A N 1
ATOM 1403 C CA . SER A 1 194 ? -9.378 12.224 -2.869 1.00 94.56 194 SER A CA 1
ATOM 1404 C C . SER A 1 194 ? -8.350 13.280 -2.467 1.00 94.56 194 SER A C 1
ATOM 1406 O O . SER A 1 194 ? -8.697 14.406 -2.100 1.00 94.56 194 SER A O 1
ATOM 1408 N N . CYS A 1 195 ? -7.067 12.935 -2.551 1.00 95.50 195 CYS A N 1
ATOM 1409 C CA . CYS A 1 195 ? -5.949 13.793 -2.154 1.00 95.50 195 CYS A CA 1
ATOM 1410 C C . CYS A 1 195 ? -4.623 13.322 -2.747 1.00 95.50 195 CYS A C 1
ATOM 1412 O O . CYS A 1 195 ? -4.495 12.195 -3.222 1.00 95.50 195 CYS A O 1
ATOM 1414 N N . SER A 1 196 ? -3.596 14.168 -2.627 1.00 96.56 196 SER A N 1
ATOM 1415 C CA . SER A 1 196 ? -2.223 13.678 -2.705 1.00 96.56 196 SER A CA 1
ATOM 1416 C C . SER A 1 196 ? -1.984 12.633 -1.611 1.00 96.56 196 SER A C 1
ATOM 1418 O O . SER A 1 196 ? -2.446 12.833 -0.486 1.00 96.56 196 SER A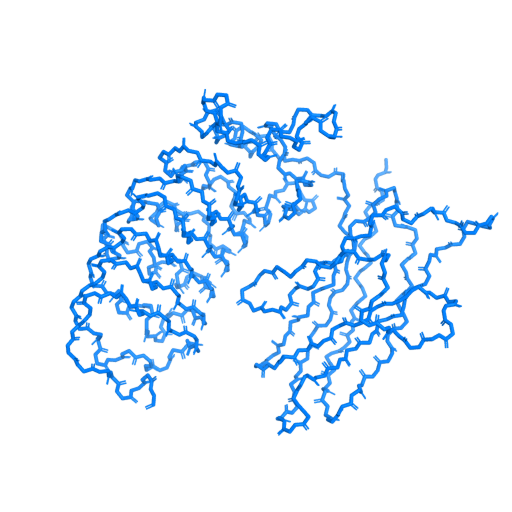 O 1
ATOM 1420 N N . PHE A 1 197 ? -1.244 11.566 -1.907 1.00 97.06 197 PHE A N 1
ATOM 1421 C CA . PHE A 1 197 ? -0.953 10.484 -0.966 1.00 97.06 197 PHE A CA 1
ATOM 1422 C C . PHE A 1 197 ? -0.397 11.028 0.374 1.00 97.06 197 PHE A C 1
ATOM 1424 O O . PHE A 1 197 ? 0.655 11.679 0.372 1.00 97.06 197 PHE A O 1
ATOM 1431 N N . PRO A 1 198 ? -1.069 10.802 1.523 1.00 96.69 198 PRO A N 1
ATOM 1432 C CA . PRO A 1 198 ? -0.732 11.429 2.806 1.00 96.69 198 PRO A CA 1
ATOM 1433 C C . PRO A 1 198 ? 0.393 10.682 3.548 1.00 96.69 198 PRO A C 1
ATOM 1435 O O . PRO A 1 198 ? 0.240 10.251 4.689 1.00 96.69 198 PRO A O 1
ATOM 1438 N N . ALA A 1 199 ? 1.546 10.508 2.893 1.00 94.38 199 ALA A N 1
ATOM 1439 C CA . ALA A 1 199 ? 2.634 9.663 3.399 1.00 94.38 199 ALA A CA 1
ATOM 1440 C C . ALA A 1 199 ? 3.179 10.118 4.763 1.00 94.38 199 ALA A C 1
ATOM 1442 O O . ALA A 1 199 ? 3.533 9.293 5.597 1.00 94.38 199 ALA A O 1
ATOM 1443 N N . ALA A 1 200 ? 3.252 11.435 4.984 1.00 92.00 200 ALA A N 1
ATOM 1444 C CA . ALA A 1 200 ? 3.798 12.005 6.212 1.00 92.00 200 ALA A CA 1
ATOM 1445 C C . ALA A 1 200 ? 2.916 11.706 7.431 1.00 92.00 200 ALA A C 1
ATOM 1447 O O . ALA A 1 200 ? 3.437 11.430 8.505 1.00 92.00 200 ALA A O 1
ATOM 1448 N N . GLN A 1 201 ? 1.593 11.746 7.257 1.00 95.69 201 GLN A N 1
ATOM 1449 C CA . GLN A 1 201 ? 0.636 11.372 8.293 1.00 95.69 201 GLN A CA 1
ATOM 1450 C C . GLN A 1 201 ? 0.616 9.858 8.483 1.00 95.69 201 GLN A C 1
ATOM 1452 O O . GLN A 1 201 ? 0.635 9.393 9.608 1.00 95.69 201 GLN A O 1
ATOM 1457 N N . LEU A 1 202 ? 0.652 9.071 7.404 1.00 96.50 202 LEU A N 1
ATOM 1458 C CA . LEU A 1 202 ? 0.686 7.610 7.521 1.00 96.50 202 LEU A CA 1
ATOM 1459 C C . LEU A 1 202 ? 1.940 7.103 8.253 1.00 96.50 202 LEU A C 1
ATOM 1461 O O . LEU A 1 202 ? 1.872 6.114 8.975 1.00 96.50 202 LEU A O 1
ATOM 1465 N N . ALA A 1 203 ? 3.066 7.809 8.136 1.00 94.44 203 ALA A N 1
ATOM 1466 C CA . ALA A 1 203 ? 4.302 7.479 8.843 1.00 94.44 203 ALA A CA 1
ATOM 1467 C C . ALA A 1 203 ? 4.217 7.632 10.379 1.00 94.44 203 ALA A C 1
ATOM 1469 O O . ALA A 1 203 ? 5.127 7.182 11.073 1.00 94.44 203 ALA A O 1
ATOM 1470 N N . THR A 1 204 ? 3.154 8.233 10.935 1.00 95.56 204 THR A N 1
ATOM 1471 C CA . THR A 1 204 ? 2.957 8.304 12.397 1.00 95.56 204 THR A CA 1
ATOM 1472 C C . THR A 1 204 ? 2.433 6.998 12.994 1.00 95.56 204 THR A C 1
ATOM 1474 O O . THR A 1 204 ? 2.506 6.802 14.207 1.00 95.56 204 THR A O 1
ATOM 1477 N N . PHE A 1 205 ? 1.878 6.106 12.170 1.00 94.94 205 PHE A N 1
ATOM 1478 C CA . PHE A 1 205 ? 1.339 4.819 12.608 1.00 94.94 205 PHE A CA 1
ATOM 1479 C C . PHE A 1 205 ? 2.454 3.768 12.654 1.00 94.94 205 PHE A C 1
ATOM 1481 O O . PHE A 1 205 ? 2.445 2.810 11.901 1.00 94.94 205 PHE A O 1
ATOM 1488 N N . THR A 1 206 ? 3.466 3.962 13.500 1.00 95.06 206 THR A N 1
ATOM 1489 C CA . THR A 1 206 ? 4.708 3.159 13.471 1.00 95.06 206 THR A CA 1
ATOM 1490 C C . THR A 1 206 ? 4.517 1.664 13.713 1.00 95.06 206 THR A C 1
ATOM 1492 O O . THR A 1 206 ? 5.352 0.882 13.274 1.00 95.06 206 THR A O 1
ATOM 1495 N N . SER A 1 207 ? 3.428 1.279 14.377 1.00 93.31 207 SER A N 1
ATOM 1496 C CA . SER A 1 207 ? 3.089 -0.112 14.709 1.00 93.31 207 SER A CA 1
ATOM 1497 C C . SER A 1 207 ? 2.236 -0.793 13.627 1.00 93.31 207 SER A C 1
ATOM 1499 O O . SER A 1 207 ? 1.737 -1.898 13.833 1.00 93.31 207 SER A O 1
ATOM 1501 N N . LEU A 1 208 ? 2.048 -0.131 12.478 1.00 93.44 208 LEU A N 1
ATOM 1502 C CA . LEU A 1 208 ? 1.192 -0.593 11.393 1.00 93.44 208 LEU A CA 1
ATOM 1503 C C . LEU A 1 208 ? 1.819 -1.779 10.654 1.00 93.44 208 LEU A C 1
ATOM 1505 O O . LEU A 1 208 ? 2.907 -1.677 10.091 1.00 93.44 208 LEU A O 1
ATOM 1509 N N . GLN A 1 209 ? 1.069 -2.873 10.607 1.00 89.75 209 GLN A N 1
ATOM 1510 C CA . GLN A 1 209 ? 1.390 -4.117 9.911 1.00 89.75 209 GLN A CA 1
ATOM 1511 C C . GLN A 1 209 ? 0.628 -4.233 8.592 1.00 89.75 209 GLN A C 1
ATOM 1513 O O . GLN A 1 209 ? 1.168 -4.731 7.605 1.00 89.75 209 GLN A O 1
ATOM 1518 N N . THR A 1 210 ? -0.607 -3.728 8.551 1.00 85.94 210 THR A N 1
ATOM 1519 C CA . THR A 1 210 ? -1.462 -3.785 7.361 1.00 85.94 210 THR A CA 1
ATOM 1520 C C . THR A 1 210 ? -1.998 -2.404 7.010 1.00 85.94 210 THR A C 1
ATOM 1522 O O . THR A 1 210 ? -2.639 -1.746 7.830 1.00 85.94 210 THR A O 1
ATOM 1525 N N . LEU A 1 211 ? -1.752 -1.974 5.772 1.00 95.44 211 LEU A N 1
ATOM 1526 C CA . LEU A 1 211 ? -2.261 -0.723 5.217 1.00 95.44 211 LEU A CA 1
ATOM 1527 C C . LEU A 1 211 ? -3.005 -0.981 3.907 1.00 95.44 211 LEU A C 1
ATOM 1529 O O . LEU A 1 211 ? -2.381 -1.298 2.891 1.00 95.44 211 LEU A O 1
ATOM 1533 N N . LEU A 1 212 ? -4.323 -0.791 3.924 1.00 92.12 212 LEU A N 1
ATOM 1534 C CA . LEU A 1 212 ? -5.189 -0.934 2.757 1.00 92.12 212 LEU A CA 1
ATOM 1535 C C . LEU A 1 212 ? -5.742 0.438 2.359 1.00 92.12 212 LEU A C 1
ATOM 1537 O O . LEU A 1 212 ? -6.471 1.091 3.106 1.00 92.12 212 LEU A O 1
ATOM 1541 N N . LEU A 1 213 ? -5.353 0.897 1.172 1.00 96.19 213 LEU A N 1
ATOM 1542 C CA . LEU A 1 213 ? -5.755 2.175 0.577 1.00 96.19 213 LEU A CA 1
ATOM 1543 C C . LEU A 1 213 ? -6.289 1.987 -0.848 1.00 96.19 213 LEU A C 1
ATOM 1545 O O . LEU A 1 213 ? -6.374 2.956 -1.611 1.00 96.19 213 LEU A O 1
ATOM 1549 N N . ASN A 1 214 ? -6.626 0.754 -1.223 1.00 93.50 214 ASN A N 1
ATOM 1550 C CA . ASN A 1 214 ? -7.082 0.434 -2.565 1.00 93.50 214 ASN A CA 1
ATOM 1551 C C . ASN A 1 214 ? -8.431 1.075 -2.907 1.00 93.50 214 ASN A C 1
ATOM 1553 O O . ASN A 1 214 ? -9.225 1.404 -2.025 1.00 93.50 214 ASN A O 1
ATOM 1557 N N . ASP A 1 215 ? -8.681 1.240 -4.204 1.00 93.81 215 ASP A N 1
ATOM 1558 C CA . ASP A 1 215 ? -9.942 1.745 -4.755 1.00 93.81 215 ASP A CA 1
ATOM 1559 C C . ASP A 1 215 ? -10.322 3.137 -4.211 1.00 93.81 215 ASP A C 1
ATOM 1561 O O . ASP A 1 215 ? -11.436 3.385 -3.748 1.00 93.81 215 ASP A O 1
ATOM 1565 N N . ASN A 1 216 ? -9.371 4.069 -4.252 1.00 95.19 216 ASN A N 1
ATOM 1566 C CA . ASN A 1 216 ? -9.554 5.467 -3.861 1.00 95.19 216 ASN A CA 1
ATOM 1567 C C . ASN A 1 216 ? -9.111 6.415 -4.992 1.00 95.19 216 ASN A C 1
ATOM 1569 O O . ASN A 1 216 ? -8.660 5.993 -6.048 1.00 95.19 216 ASN A O 1
ATOM 1573 N N . ASP A 1 217 ? -9.208 7.725 -4.780 1.00 95.62 217 ASP A N 1
ATOM 1574 C CA . ASP A 1 217 ? -8.738 8.753 -5.715 1.00 95.62 217 ASP A CA 1
ATOM 1575 C C . ASP A 1 217 ? -7.396 9.367 -5.254 1.00 95.62 217 ASP A C 1
ATOM 1577 O O . ASP A 1 217 ? -7.187 10.587 -5.320 1.00 95.62 217 ASP A O 1
ATOM 1581 N N . LEU A 1 218 ? -6.469 8.545 -4.741 1.00 96.88 218 LEU A N 1
ATOM 1582 C CA . LEU A 1 218 ? -5.150 9.024 -4.315 1.00 96.88 218 LEU A CA 1
ATOM 1583 C C . LEU A 1 218 ? -4.237 9.294 -5.520 1.00 96.88 218 LEU A C 1
ATOM 1585 O O . LEU A 1 218 ? -4.216 8.553 -6.503 1.00 96.88 218 LEU A O 1
ATOM 1589 N N . TRP A 1 219 ? -3.437 10.354 -5.431 1.00 97.19 219 TRP A N 1
ATOM 1590 C CA . TRP A 1 219 ? -2.482 10.735 -6.476 1.00 97.19 219 TRP A CA 1
ATOM 1591 C C . TRP A 1 219 ? -1.153 11.225 -5.900 1.00 97.19 219 TRP A C 1
ATOM 1593 O O . TRP A 1 219 ? -1.014 11.452 -4.698 1.00 97.19 219 TRP A O 1
ATOM 1603 N N . GLY A 1 220 ? -0.149 11.404 -6.755 1.00 96.62 220 GLY A N 1
ATOM 1604 C CA . GLY A 1 220 ? 1.149 11.965 -6.373 1.00 96.62 220 GLY A CA 1
ATOM 1605 C C . GLY A 1 220 ? 2.316 11.013 -6.618 1.00 96.62 220 GLY A C 1
ATOM 1606 O O . GLY A 1 220 ? 2.208 10.056 -7.378 1.00 96.62 220 GLY A O 1
ATOM 1607 N N . SER A 1 221 ? 3.462 11.314 -6.003 1.00 96.44 221 SER A N 1
ATOM 1608 C CA . SER A 1 221 ? 4.712 10.591 -6.261 1.00 96.44 221 SER A CA 1
ATOM 1609 C C . SER A 1 221 ? 4.765 9.262 -5.507 1.00 96.44 221 SER A C 1
ATOM 1611 O O . SER A 1 221 ? 4.908 9.236 -4.283 1.00 96.44 221 SER A O 1
ATOM 1613 N N . PHE A 1 222 ? 4.721 8.164 -6.257 1.00 96.50 222 PHE A N 1
ATOM 1614 C CA . PHE A 1 222 ? 4.940 6.806 -5.776 1.00 96.50 222 PHE A CA 1
ATOM 1615 C C . PHE A 1 222 ? 6.305 6.638 -5.076 1.00 96.50 222 PHE A C 1
ATOM 1617 O O . PHE A 1 222 ? 6.316 6.201 -3.923 1.00 96.50 222 PHE A O 1
ATOM 1624 N N . PRO A 1 223 ? 7.460 7.027 -5.666 1.00 96.12 223 PRO A N 1
ATOM 1625 C CA . PRO A 1 223 ? 8.743 6.900 -4.970 1.00 96.12 223 PRO A CA 1
ATOM 1626 C C . PRO A 1 223 ? 8.823 7.710 -3.667 1.00 96.12 223 PRO A C 1
ATOM 1628 O O . PRO A 1 223 ? 9.414 7.236 -2.692 1.00 96.12 223 PRO A O 1
ATOM 1631 N N . ALA A 1 224 ? 8.204 8.896 -3.609 1.00 94.81 224 ALA A N 1
ATOM 1632 C CA . ALA A 1 224 ? 8.147 9.682 -2.375 1.00 94.81 224 ALA A CA 1
ATOM 1633 C C . ALA A 1 224 ? 7.286 8.989 -1.310 1.00 94.81 224 ALA A C 1
ATOM 1635 O O . ALA A 1 224 ? 7.725 8.865 -0.168 1.00 94.81 224 ALA A O 1
ATOM 1636 N N . ALA A 1 225 ? 6.111 8.475 -1.695 1.00 95.38 225 ALA A N 1
ATOM 1637 C CA . ALA A 1 225 ? 5.247 7.700 -0.811 1.00 95.38 225 ALA A CA 1
ATOM 1638 C C . ALA A 1 225 ? 6.004 6.512 -0.203 1.00 95.38 225 ALA A C 1
ATOM 1640 O O . ALA A 1 225 ? 6.068 6.384 1.018 1.00 95.38 225 ALA A O 1
ATOM 1641 N N . MET A 1 226 ? 6.661 5.698 -1.036 1.00 95.94 226 MET A N 1
ATOM 1642 C CA . MET A 1 226 ? 7.392 4.518 -0.565 1.00 95.94 226 MET A CA 1
ATOM 1643 C C . MET A 1 226 ? 8.554 4.890 0.353 1.00 95.94 226 MET A C 1
ATOM 1645 O O . MET A 1 226 ? 8.798 4.209 1.343 1.00 95.94 226 MET A O 1
ATOM 1649 N N . SER A 1 227 ? 9.263 5.979 0.054 1.00 94.69 227 SER A N 1
ATOM 1650 C CA . SER A 1 227 ? 10.382 6.442 0.882 1.00 94.69 227 SER A CA 1
ATOM 1651 C C . SER A 1 227 ? 9.919 6.941 2.252 1.00 94.69 227 SER A C 1
ATOM 1653 O O . SER A 1 227 ? 10.587 6.681 3.249 1.00 94.69 227 SER A O 1
ATOM 1655 N N . SER A 1 228 ? 8.773 7.624 2.321 1.00 94.75 228 SER A N 1
ATOM 1656 C CA . SER A 1 228 ? 8.187 8.077 3.586 1.00 94.75 228 SER A CA 1
ATOM 1657 C C . SER A 1 228 ? 7.671 6.921 4.439 1.00 94.75 228 SER A C 1
ATOM 1659 O O . SER A 1 228 ? 7.953 6.900 5.633 1.00 94.75 228 SER A O 1
ATOM 1661 N N . LEU A 1 229 ? 6.973 5.946 3.847 1.00 96.00 229 LEU A N 1
ATOM 1662 C CA . LEU A 1 229 ? 6.516 4.764 4.586 1.00 96.00 229 LEU A CA 1
ATOM 1663 C C . LEU A 1 229 ? 7.713 3.949 5.097 1.00 96.00 229 LEU A C 1
ATOM 1665 O O . LEU A 1 229 ? 7.773 3.619 6.277 1.00 96.00 229 LEU A O 1
ATOM 1669 N N . ALA A 1 230 ? 8.724 3.724 4.249 1.00 95.25 230 ALA A N 1
ATOM 1670 C CA . ALA A 1 230 ? 9.947 3.005 4.614 1.00 95.25 230 ALA A CA 1
ATOM 1671 C C . ALA A 1 230 ? 10.738 3.647 5.766 1.00 95.25 230 ALA A C 1
ATOM 1673 O O . ALA A 1 230 ? 11.534 2.973 6.416 1.00 95.25 230 ALA A O 1
ATOM 1674 N N . ALA A 1 231 ? 10.563 4.950 6.004 1.00 94.69 231 ALA A N 1
ATOM 1675 C CA . ALA A 1 231 ? 11.284 5.660 7.053 1.00 94.69 231 ALA A CA 1
ATOM 1676 C C . ALA A 1 231 ? 10.780 5.326 8.467 1.00 94.69 231 ALA A C 1
ATOM 1678 O O . ALA A 1 231 ? 11.488 5.605 9.436 1.00 94.69 231 ALA A O 1
ATOM 1679 N N . SER A 1 232 ? 9.560 4.798 8.610 1.00 95.12 232 SER A N 1
ATOM 1680 C CA . SER A 1 232 ? 8.920 4.641 9.926 1.00 95.12 232 SER A CA 1
ATOM 1681 C C . SER A 1 232 ? 8.085 3.371 10.082 1.00 95.12 232 SER A C 1
ATOM 1683 O O . SER A 1 232 ? 7.963 2.888 11.202 1.00 95.12 232 SER A O 1
ATOM 1685 N N . LEU A 1 233 ? 7.553 2.803 8.996 1.00 95.94 233 LEU A N 1
ATOM 1686 C CA . LEU A 1 233 ? 6.699 1.612 9.029 1.00 95.94 233 LEU A CA 1
ATOM 1687 C C . LEU A 1 233 ? 7.531 0.344 8.812 1.00 95.94 233 LEU A C 1
ATOM 1689 O O . LEU A 1 233 ? 7.475 -0.288 7.759 1.00 95.94 233 LEU A O 1
ATOM 1693 N N . LEU A 1 234 ? 8.375 0.023 9.792 1.00 92.56 234 LEU A N 1
ATOM 1694 C CA . LEU A 1 234 ? 9.303 -1.110 9.701 1.00 92.56 234 LEU A CA 1
ATOM 1695 C C . LEU A 1 234 ? 8.627 -2.465 9.945 1.00 92.56 234 LEU A C 1
ATOM 1697 O O . LEU A 1 234 ? 9.155 -3.476 9.491 1.00 92.56 234 LEU A O 1
ATOM 1701 N N . ASP A 1 235 ? 7.466 -2.462 10.600 1.00 90.50 235 ASP A N 1
ATOM 1702 C CA . ASP A 1 235 ? 6.661 -3.655 10.879 1.00 90.50 235 ASP A CA 1
ATOM 1703 C C . ASP A 1 235 ? 5.592 -3.909 9.799 1.00 90.50 235 ASP A C 1
ATOM 1705 O O . ASP A 1 235 ? 4.754 -4.792 9.953 1.00 90.50 235 ASP A O 1
ATOM 1709 N N . LEU A 1 236 ? 5.609 -3.144 8.698 1.00 93.94 236 LEU A N 1
ATOM 1710 C CA . LEU A 1 236 ? 4.619 -3.265 7.631 1.00 93.94 236 LEU A CA 1
ATOM 1711 C C . LEU A 1 236 ? 4.811 -4.572 6.851 1.00 93.94 236 LEU A C 1
ATOM 1713 O O . LEU A 1 236 ? 5.838 -4.785 6.203 1.00 93.94 236 LEU A O 1
ATOM 1717 N N . GLU A 1 237 ? 3.784 -5.413 6.862 1.00 89.94 237 GLU A N 1
ATOM 1718 C CA . GLU A 1 237 ? 3.749 -6.711 6.186 1.00 89.94 237 GLU A CA 1
ATOM 1719 C C . GLU A 1 237 ? 2.881 -6.671 4.927 1.00 89.94 237 GLU A C 1
ATOM 1721 O O . GLU A 1 237 ? 3.244 -7.276 3.915 1.00 89.94 237 GLU A O 1
ATOM 1726 N N . THR A 1 238 ? 1.788 -5.904 4.965 1.00 89.38 238 THR A N 1
ATOM 1727 C CA . THR A 1 238 ? 0.826 -5.776 3.866 1.00 89.38 238 THR A CA 1
ATOM 1728 C C . THR A 1 238 ? 0.620 -4.321 3.476 1.00 89.38 238 THR A C 1
ATOM 1730 O O . THR A 1 238 ? 0.291 -3.477 4.312 1.00 89.38 238 THR A O 1
ATOM 1733 N N . LEU A 1 239 ? 0.752 -4.037 2.182 1.00 96.62 239 LEU A N 1
ATOM 1734 C CA . LEU A 1 239 ? 0.483 -2.726 1.605 1.00 96.62 239 LEU A CA 1
ATOM 1735 C C . LEU 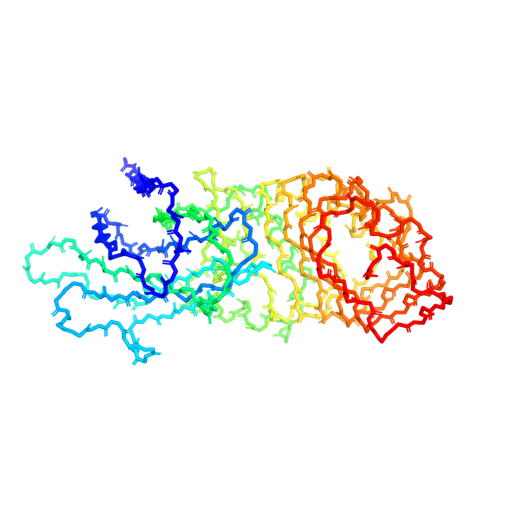A 1 239 ? -0.289 -2.870 0.292 1.00 96.62 239 LEU A C 1
ATOM 1737 O O . LEU A 1 239 ? 0.269 -3.339 -0.703 1.00 96.62 239 LEU A O 1
ATOM 1741 N N . ASP A 1 240 ? -1.543 -2.415 0.282 1.00 96.38 240 ASP A N 1
ATOM 1742 C CA . ASP A 1 240 ? -2.375 -2.370 -0.922 1.00 96.38 240 ASP A CA 1
ATOM 1743 C C . ASP A 1 240 ? -2.721 -0.926 -1.310 1.00 96.38 240 ASP A C 1
ATOM 1745 O O . ASP A 1 240 ? -3.407 -0.200 -0.590 1.00 96.38 240 ASP A O 1
ATOM 1749 N N . LEU A 1 241 ? -2.207 -0.509 -2.465 1.00 97.88 241 LEU A N 1
ATOM 1750 C CA . LEU A 1 241 ? -2.391 0.801 -3.089 1.00 97.88 241 LEU A CA 1
ATOM 1751 C C . LEU A 1 241 ? -3.119 0.700 -4.437 1.00 97.88 241 LEU A C 1
ATOM 1753 O O . LEU A 1 241 ? -3.099 1.655 -5.222 1.00 97.88 241 LEU A O 1
ATOM 1757 N N . SER A 1 242 ? -3.697 -0.458 -4.756 1.00 96.19 242 SER A N 1
ATOM 1758 C CA . SER A 1 242 ? -4.289 -0.722 -6.068 1.00 96.19 242 SER A CA 1
ATOM 1759 C C . SER A 1 242 ? -5.496 0.176 -6.376 1.00 96.19 242 SER A C 1
ATOM 1761 O O . SER A 1 242 ? -6.154 0.696 -5.481 1.00 96.19 242 SER A O 1
ATOM 1763 N N . GLY A 1 243 ? -5.771 0.421 -7.657 1.00 96.00 243 GLY A N 1
ATOM 1764 C CA . GLY A 1 243 ? -6.964 1.151 -8.093 1.00 96.00 243 GLY A CA 1
ATOM 1765 C C . GLY A 1 243 ? -7.029 2.597 -7.593 1.00 96.00 243 GLY A C 1
ATOM 1766 O O . GLY A 1 243 ? -8.081 3.029 -7.132 1.00 96.00 243 GLY A O 1
ATOM 1767 N N . ASN A 1 244 ? -5.915 3.334 -7.655 1.00 97.44 244 ASN A N 1
ATOM 1768 C CA . ASN A 1 244 ? -5.867 4.750 -7.283 1.00 97.44 244 ASN A CA 1
ATOM 1769 C C . ASN A 1 244 ? -5.789 5.680 -8.508 1.00 97.44 244 ASN A C 1
ATOM 1771 O O . ASN A 1 244 ? -5.441 5.255 -9.608 1.00 97.44 244 ASN A O 1
ATOM 1775 N N . ALA A 1 245 ? -6.141 6.960 -8.331 1.00 89.12 245 ALA A N 1
ATOM 1776 C CA . ALA A 1 245 ? -6.319 7.898 -9.443 1.00 89.12 245 ALA A CA 1
ATOM 1777 C C . ALA A 1 245 ? -5.047 8.140 -10.274 1.00 89.12 245 ALA A C 1
ATOM 1779 O O . ALA A 1 245 ? -5.114 8.106 -11.503 1.00 89.12 245 ALA A O 1
ATOM 1780 N N . ASP A 1 246 ? -3.915 8.448 -9.624 1.00 91.69 246 ASP A N 1
ATOM 1781 C CA . ASP A 1 246 ? -2.651 8.745 -10.321 1.00 91.69 246 ASP A CA 1
ATOM 1782 C C . ASP A 1 246 ? -1.420 8.670 -9.394 1.00 91.69 246 ASP A C 1
ATOM 1784 O O . ASP A 1 246 ? -0.655 9.634 -9.249 1.00 91.69 246 ASP A O 1
ATOM 1788 N N . LEU A 1 247 ? -1.220 7.539 -8.703 1.00 96.31 247 LEU A N 1
ATOM 1789 C CA . LEU A 1 247 ? 0.078 7.281 -8.068 1.00 96.31 247 LEU A CA 1
ATOM 1790 C C . LEU A 1 247 ? 1.101 6.993 -9.170 1.00 96.31 247 LEU A C 1
ATOM 1792 O O . LEU A 1 247 ? 1.006 5.998 -9.888 1.00 96.31 247 LEU A O 1
ATOM 1796 N N . SER A 1 248 ? 2.063 7.898 -9.326 1.00 96.62 248 SER A N 1
ATOM 1797 C CA . SER A 1 248 ? 2.936 7.958 -10.498 1.00 96.62 248 SER A CA 1
ATOM 1798 C C . SER A 1 248 ? 4.406 8.149 -10.135 1.00 96.62 248 SER A C 1
ATOM 1800 O O . SER A 1 248 ? 4.764 8.507 -9.013 1.00 96.62 248 SER A O 1
ATOM 1802 N N . GLY A 1 249 ? 5.285 7.918 -11.107 1.00 95.69 249 GLY A N 1
ATOM 1803 C CA . GLY A 1 249 ? 6.735 8.035 -10.940 1.00 95.69 249 GLY A CA 1
ATOM 1804 C C . GLY A 1 249 ? 7.444 6.685 -10.957 1.00 95.69 249 GLY A C 1
ATOM 1805 O O . GLY A 1 249 ? 6.819 5.646 -11.154 1.00 95.69 249 GLY A O 1
ATOM 1806 N N . ASP A 1 250 ? 8.768 6.720 -10.835 1.00 95.44 250 ASP A N 1
ATOM 1807 C CA . ASP A 1 250 ? 9.637 5.551 -10.996 1.00 95.44 250 ASP A CA 1
ATOM 1808 C C . ASP A 1 250 ? 9.562 4.606 -9.783 1.00 95.44 250 ASP A C 1
ATOM 1810 O O . ASP A 1 250 ? 9.851 5.016 -8.655 1.00 95.44 250 ASP A O 1
ATOM 1814 N N . ALA A 1 251 ? 9.234 3.332 -10.013 1.00 91.62 251 ALA A N 1
ATOM 1815 C CA . ALA A 1 251 ? 9.223 2.280 -8.998 1.00 91.62 251 ALA A CA 1
ATOM 1816 C C . ALA A 1 251 ? 10.584 2.093 -8.296 1.00 91.62 251 ALA A C 1
ATOM 1818 O O . ALA A 1 251 ? 10.627 1.673 -7.140 1.00 91.62 251 ALA A O 1
ATOM 1819 N N . GLY A 1 252 ? 11.696 2.405 -8.974 1.00 83.50 252 GLY A N 1
ATOM 1820 C CA . GLY A 1 252 ? 13.060 2.352 -8.434 1.00 83.50 252 GLY A CA 1
ATOM 1821 C C . GLY A 1 252 ? 13.609 3.683 -7.914 1.00 83.50 252 GLY A C 1
ATOM 1822 O O . GLY A 1 252 ? 14.793 3.754 -7.584 1.00 83.50 252 GLY A O 1
ATOM 1823 N N . GLY A 1 253 ? 12.787 4.735 -7.865 1.00 78.19 253 GLY A N 1
ATOM 1824 C CA . GLY A 1 253 ? 13.216 6.114 -7.633 1.00 78.19 253 GLY A CA 1
ATOM 1825 C C . GLY A 1 253 ? 13.755 6.480 -6.233 1.00 78.19 253 GLY A C 1
ATOM 1826 O O . GLY A 1 253 ? 13.547 5.795 -5.230 1.00 78.19 253 GLY A O 1
ATOM 1827 N N . GLU A 1 254 ? 14.455 7.622 -6.244 1.00 57.38 254 GLU A N 1
ATOM 1828 C CA . GLU A 1 254 ? 15.034 8.531 -5.222 1.00 57.38 254 GLU A CA 1
ATOM 1829 C C . GLU A 1 254 ? 15.704 7.991 -3.942 1.00 57.38 254 GLU A C 1
ATOM 1831 O O . GLU A 1 254 ? 16.748 8.522 -3.568 1.00 57.38 254 GLU A O 1
ATOM 1836 N N . ALA A 1 255 ? 15.212 6.940 -3.294 1.00 62.09 255 ALA A N 1
ATOM 1837 C CA . ALA A 1 255 ? 15.865 6.357 -2.110 1.00 62.09 255 ALA A CA 1
ATOM 1838 C C . ALA A 1 255 ? 15.717 4.833 -2.010 1.00 62.09 255 ALA A C 1
ATOM 1840 O O . ALA A 1 255 ? 16.151 4.236 -1.027 1.00 62.09 255 ALA A O 1
ATOM 1841 N N . GLY A 1 256 ? 15.092 4.189 -3.003 1.00 86.38 256 GLY A N 1
ATOM 1842 C CA . GLY A 1 256 ? 14.808 2.759 -2.935 1.00 86.38 256 GLY A CA 1
ATOM 1843 C C . GLY A 1 256 ? 13.812 2.407 -1.827 1.00 86.38 256 GLY A C 1
ATOM 1844 O O . GLY A 1 256 ? 13.906 1.322 -1.264 1.00 86.38 256 GLY A O 1
ATOM 1845 N N . GLY A 1 257 ? 12.863 3.300 -1.509 1.00 93.50 257 GLY A N 1
ATOM 1846 C CA . GLY A 1 257 ? 11.849 3.095 -0.463 1.00 93.50 257 GLY A CA 1
ATOM 1847 C C . GLY A 1 257 ? 11.135 1.750 -0.563 1.00 93.50 257 GLY A C 1
ATOM 1848 O O . GLY A 1 257 ? 11.040 1.022 0.420 1.00 93.50 257 GLY A O 1
ATOM 1849 N N . LEU A 1 258 ? 10.745 1.358 -1.777 1.00 94.75 258 LEU A N 1
ATOM 1850 C CA . LEU A 1 258 ? 10.101 0.067 -2.009 1.00 94.75 258 LEU A CA 1
ATOM 1851 C C . LEU A 1 258 ? 11.042 -1.117 -1.721 1.00 94.75 258 LEU A C 1
ATOM 1853 O O . LEU A 1 258 ? 10.619 -2.114 -1.145 1.00 94.75 258 LEU A O 1
ATOM 1857 N N . CYS A 1 259 ? 12.335 -0.994 -2.052 1.00 94.75 259 CYS A N 1
ATOM 1858 C CA . CYS A 1 259 ? 13.341 -1.983 -1.659 1.00 94.75 259 CYS A CA 1
ATOM 1859 C C . CYS A 1 259 ? 13.502 -2.060 -0.140 1.00 94.75 259 CYS A C 1
ATOM 1861 O O . CYS A 1 259 ? 13.679 -3.153 0.387 1.00 94.75 259 CYS A O 1
ATOM 1863 N N . MET A 1 260 ? 13.477 -0.916 0.549 1.00 95.31 260 MET A N 1
ATOM 1864 C CA . MET A 1 260 ? 13.613 -0.856 2.003 1.00 95.31 260 MET A CA 1
ATOM 1865 C C . MET A 1 260 ? 12.428 -1.533 2.691 1.00 95.31 260 MET A C 1
ATOM 1867 O O . MET A 1 260 ? 12.659 -2.380 3.544 1.00 95.31 260 MET A O 1
ATOM 1871 N N . LEU A 1 261 ? 11.191 -1.257 2.264 1.00 95.31 261 LEU A N 1
ATOM 1872 C CA . LEU A 1 261 ? 9.996 -1.951 2.766 1.00 95.31 261 LEU A CA 1
ATOM 1873 C C . LEU A 1 261 ? 10.086 -3.465 2.526 1.00 95.31 261 LEU A C 1
ATOM 1875 O O . LEU A 1 261 ? 9.938 -4.257 3.455 1.00 95.31 261 LEU A O 1
ATOM 1879 N N . ALA A 1 262 ? 10.420 -3.870 1.296 1.00 94.38 262 ALA A N 1
ATOM 1880 C CA . ALA A 1 262 ? 10.587 -5.277 0.937 1.00 94.38 262 ALA A CA 1
ATOM 1881 C C . ALA A 1 262 ? 11.687 -5.986 1.746 1.00 94.38 262 ALA A C 1
ATOM 1883 O O . ALA A 1 262 ? 11.590 -7.185 1.983 1.00 94.38 262 ALA A O 1
ATOM 1884 N N . GLN A 1 263 ? 12.737 -5.276 2.163 1.00 94.19 263 GLN A N 1
ATOM 1885 C CA . GLN A 1 263 ? 13.807 -5.821 3.006 1.00 94.19 263 GLN A CA 1
ATOM 1886 C C . GLN A 1 263 ? 13.461 -5.793 4.501 1.00 94.19 263 GLN A C 1
ATOM 1888 O O . GLN A 1 263 ? 13.954 -6.639 5.242 1.00 94.19 263 GLN A O 1
ATOM 1893 N N . ALA A 1 264 ? 12.640 -4.836 4.941 1.00 93.62 264 ALA A N 1
ATOM 1894 C CA . ALA A 1 264 ? 12.246 -4.668 6.338 1.00 93.62 264 ALA A CA 1
ATOM 1895 C C . ALA A 1 264 ? 11.277 -5.759 6.806 1.00 93.62 264 ALA A C 1
ATOM 1897 O O . ALA A 1 264 ? 11.371 -6.205 7.945 1.00 93.62 264 ALA A O 1
ATOM 1898 N N . GLY A 1 265 ? 10.410 -6.249 5.919 1.00 88.69 265 GLY A N 1
ATOM 1899 C CA . GLY A 1 265 ? 9.437 -7.274 6.298 1.00 88.69 265 GLY A CA 1
ATOM 1900 C C . GLY A 1 265 ? 8.242 -7.405 5.371 1.00 88.69 265 GLY A C 1
ATOM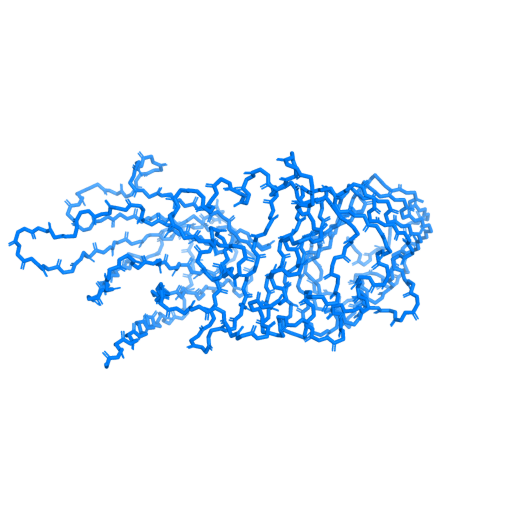 1901 O O . GLY A 1 265 ? 7.548 -8.413 5.474 1.00 88.69 265 GLY A O 1
ATOM 1902 N N . LEU A 1 266 ? 8.047 -6.464 4.436 1.00 91.38 266 LEU A N 1
ATOM 1903 C CA . LEU A 1 266 ? 6.882 -6.454 3.556 1.00 91.38 266 LEU A CA 1
ATOM 1904 C C . LEU A 1 266 ? 6.763 -7.787 2.810 1.00 91.38 266 LEU A C 1
ATOM 1906 O O . LEU A 1 266 ? 7.664 -8.185 2.062 1.00 91.38 266 LEU A O 1
ATOM 1910 N N . ARG A 1 267 ? 5.653 -8.480 3.057 1.00 87.56 267 ARG A N 1
ATOM 1911 C CA . ARG A 1 267 ? 5.305 -9.769 2.459 1.00 87.56 267 ARG A CA 1
ATOM 1912 C C . ARG A 1 267 ? 4.486 -9.559 1.211 1.00 87.56 267 ARG A C 1
ATOM 1914 O O . ARG A 1 267 ? 4.752 -10.196 0.196 1.00 87.56 267 ARG A O 1
ATOM 1921 N N . ASP A 1 268 ? 3.560 -8.617 1.258 1.00 85.06 268 ASP A N 1
ATOM 1922 C CA . ASP A 1 268 ? 2.561 -8.505 0.221 1.00 85.06 268 ASP A CA 1
ATOM 1923 C C . ASP A 1 268 ? 2.351 -7.064 -0.187 1.00 85.06 268 ASP A C 1
ATOM 1925 O O . ASP A 1 268 ? 1.964 -6.194 0.595 1.00 85.06 268 ASP A O 1
ATOM 1929 N N . PHE A 1 269 ? 2.654 -6.828 -1.456 1.00 95.56 269 PHE A N 1
ATOM 1930 C CA . PHE A 1 269 ? 2.618 -5.513 -2.050 1.00 95.56 269 PHE A CA 1
ATOM 1931 C C . PHE A 1 269 ? 1.743 -5.514 -3.293 1.00 95.56 269 PHE A C 1
ATOM 1933 O O . PHE A 1 269 ? 1.943 -6.311 -4.217 1.00 95.56 269 PHE A O 1
ATOM 1940 N N . ALA A 1 270 ? 0.802 -4.579 -3.313 1.00 95.06 270 ALA A N 1
ATOM 1941 C CA . ALA A 1 270 ? -0.145 -4.385 -4.388 1.00 95.06 270 ALA A CA 1
ATOM 1942 C C . ALA A 1 270 ? -0.230 -2.909 -4.768 1.00 95.06 270 ALA A C 1
ATOM 1944 O O . ALA A 1 270 ? -0.359 -2.027 -3.921 1.00 95.06 270 ALA A O 1
ATOM 1945 N N . ALA A 1 271 ? -0.111 -2.635 -6.059 1.00 97.44 271 ALA A N 1
ATOM 1946 C CA . ALA A 1 271 ? -0.196 -1.294 -6.624 1.00 97.44 271 ALA A CA 1
ATOM 1947 C C . ALA A 1 271 ? -0.777 -1.325 -8.043 1.00 97.44 271 ALA A C 1
ATOM 1949 O O . ALA A 1 271 ? -0.447 -0.478 -8.877 1.00 97.44 271 ALA A O 1
ATOM 1950 N N . GLU A 1 272 ? -1.608 -2.319 -8.357 1.00 96.31 272 GLU A N 1
ATOM 1951 C CA . GLU A 1 272 ? -2.197 -2.467 -9.684 1.00 96.31 272 GLU A CA 1
ATOM 1952 C C . GLU A 1 272 ? -3.092 -1.292 -10.062 1.00 96.31 272 GLU A C 1
ATOM 1954 O O . GLU A 1 272 ? -3.711 -0.673 -9.203 1.00 96.31 272 GLU A O 1
ATOM 1959 N N . GLY A 1 273 ? -3.203 -0.997 -11.356 1.00 97.31 273 GLY A N 1
ATOM 1960 C CA . GLY A 1 273 ? -4.125 0.040 -11.824 1.00 97.31 273 GLY A CA 1
ATOM 1961 C C . GLY A 1 273 ? -3.745 1.438 -11.343 1.00 97.31 273 GLY A C 1
ATOM 1962 O O . GLY A 1 273 ? -4.608 2.186 -10.901 1.00 97.31 273 GLY A O 1
ATOM 1963 N N . ASN A 1 274 ? -2.458 1.766 -11.425 1.00 98.12 274 ASN A N 1
ATOM 1964 C CA . ASN A 1 274 ? -1.902 3.088 -11.148 1.00 98.12 274 ASN A CA 1
ATOM 1965 C C . ASN A 1 274 ? -1.088 3.574 -12.367 1.00 98.12 274 ASN A C 1
ATOM 1967 O O . ASN A 1 274 ? -1.087 2.957 -13.435 1.00 98.12 274 ASN A O 1
ATOM 1971 N N . SER A 1 275 ? -0.360 4.680 -12.207 1.00 97.56 275 SER A N 1
ATOM 1972 C CA . SER A 1 275 ? 0.542 5.246 -13.220 1.00 97.56 275 SER A CA 1
ATOM 1973 C C . SER A 1 275 ? 2.021 5.036 -12.863 1.00 97.56 275 SER A C 1
ATOM 1975 O O . SER A 1 275 ? 2.885 5.838 -13.240 1.00 97.56 275 SER A O 1
ATOM 1977 N N . VAL A 1 276 ? 2.345 3.978 -12.112 1.00 97.62 276 VAL A N 1
ATOM 1978 C CA . VAL A 1 276 ? 3.725 3.677 -11.712 1.00 97.62 276 VAL A CA 1
ATOM 1979 C C . VAL A 1 276 ? 4.539 3.324 -12.956 1.00 97.62 276 VAL A C 1
ATOM 1981 O O . VAL A 1 276 ? 4.094 2.581 -13.826 1.00 97.62 276 VAL A O 1
ATOM 1984 N N . SER A 1 277 ? 5.739 3.879 -13.068 1.00 97.19 277 SER A N 1
ATOM 1985 C CA . SER A 1 277 ? 6.613 3.739 -14.234 1.00 97.19 277 SER A CA 1
ATOM 1986 C C . SER A 1 277 ? 8.021 3.322 -13.818 1.00 97.19 277 SER A C 1
ATOM 1988 O O . SER A 1 277 ? 8.262 2.989 -12.660 1.00 97.19 277 SER A O 1
ATOM 1990 N N . GLY A 1 278 ? 8.958 3.311 -14.764 1.00 95.88 278 GLY A N 1
ATOM 1991 C CA . GLY A 1 278 ? 10.330 2.885 -14.507 1.00 95.88 278 GLY A CA 1
ATOM 1992 C C . GLY A 1 278 ? 10.501 1.374 -14.604 1.00 95.88 278 GLY A C 1
ATOM 1993 O O . GLY A 1 278 ? 9.606 0.648 -15.041 1.00 95.88 278 GLY A O 1
ATOM 1994 N N . SER A 1 279 ? 11.684 0.899 -14.231 1.00 95.25 279 SER A N 1
ATOM 1995 C CA . SER A 1 279 ? 11.993 -0.532 -14.209 1.00 95.25 279 SER A CA 1
ATOM 1996 C C . SER A 1 279 ? 11.627 -1.162 -12.874 1.00 95.25 279 SER A C 1
ATOM 1998 O O . SER A 1 279 ? 11.825 -0.541 -11.832 1.00 95.25 279 SER A O 1
ATOM 2000 N N . VAL A 1 280 ? 11.197 -2.426 -12.892 1.00 95.19 280 VAL A N 1
ATOM 2001 C CA . VAL A 1 280 ? 10.982 -3.201 -11.661 1.00 95.19 280 VAL A CA 1
ATOM 2002 C C . VAL A 1 280 ? 12.302 -3.296 -10.880 1.00 95.19 280 VAL A C 1
ATOM 2004 O O . VAL A 1 280 ? 13.279 -3.834 -11.414 1.00 95.19 280 VAL A O 1
ATOM 2007 N N . PRO A 1 281 ? 12.373 -2.796 -9.633 1.00 93.38 281 PRO A N 1
ATOM 2008 C CA . PRO A 1 281 ? 13.609 -2.826 -8.863 1.00 93.38 281 PRO A CA 1
ATOM 2009 C C . PRO A 1 281 ? 14.061 -4.263 -8.584 1.00 93.38 281 PRO A C 1
ATOM 2011 O O . PRO A 1 281 ? 13.312 -5.081 -8.051 1.00 93.38 281 PRO A O 1
ATOM 2014 N N . ALA A 1 282 ? 15.322 -4.575 -8.891 1.00 91.88 282 ALA A N 1
ATOM 2015 C CA . ALA A 1 282 ? 15.850 -5.938 -8.765 1.00 91.88 282 ALA A CA 1
ATOM 2016 C C . ALA A 1 282 ? 15.821 -6.492 -7.330 1.00 91.88 282 ALA A C 1
ATOM 2018 O O . ALA A 1 282 ? 15.766 -7.704 -7.135 1.00 91.88 282 ALA A O 1
ATOM 2019 N N . CYS A 1 283 ? 15.838 -5.604 -6.334 1.00 92.00 283 CYS A N 1
ATOM 2020 C CA . CYS A 1 283 ? 15.715 -5.929 -4.915 1.00 92.00 283 CYS A CA 1
ATOM 2021 C C . CYS A 1 283 ? 14.388 -6.619 -4.554 1.00 92.00 283 CYS A C 1
ATOM 2023 O O . CYS A 1 283 ? 14.346 -7.311 -3.547 1.00 92.00 283 CYS A O 1
ATOM 2025 N N . LEU A 1 284 ? 13.320 -6.427 -5.343 1.00 93.75 284 LEU A N 1
ATOM 2026 C CA . LEU A 1 284 ? 12.000 -7.020 -5.085 1.00 93.75 284 LEU A CA 1
ATOM 2027 C C . LEU A 1 284 ? 11.923 -8.472 -5.546 1.00 93.75 284 LEU A C 1
ATOM 2029 O O . LEU A 1 284 ? 11.029 -9.205 -5.147 1.00 93.75 284 LEU A O 1
ATOM 2033 N N . LEU A 1 285 ? 12.851 -8.874 -6.415 1.00 92.31 285 LEU A N 1
ATOM 2034 C CA . LEU A 1 285 ? 12.839 -10.165 -7.090 1.00 92.31 285 LEU A CA 1
ATOM 2035 C C . LEU A 1 285 ? 14.060 -11.014 -6.716 1.00 92.31 285 LEU A C 1
ATOM 2037 O O . LEU A 1 285 ? 14.393 -11.947 -7.438 1.00 92.31 285 LEU A O 1
ATOM 2041 N N . ASN A 1 286 ? 14.777 -10.687 -5.642 1.00 87.81 286 ASN A N 1
ATOM 2042 C CA . ASN A 1 286 ? 15.978 -11.412 -5.231 1.00 87.81 286 ASN A CA 1
ATOM 2043 C C . ASN A 1 286 ? 15.902 -11.854 -3.759 1.00 87.81 286 ASN A C 1
ATOM 2045 O O . ASN A 1 286 ? 14.931 -11.580 -3.056 1.00 87.81 286 ASN A O 1
ATOM 2049 N N . ALA A 1 287 ? 16.959 -12.518 -3.294 1.00 83.06 287 ALA A N 1
ATOM 2050 C CA . ALA A 1 287 ? 17.054 -13.098 -1.955 1.00 83.06 287 ALA A CA 1
ATOM 2051 C C . ALA A 1 287 ? 16.949 -12.111 -0.780 1.00 83.06 287 ALA A C 1
ATOM 2053 O O . ALA A 1 287 ? 16.786 -12.548 0.355 1.00 83.06 287 ALA A O 1
ATOM 2054 N N . THR A 1 288 ? 17.107 -10.803 -1.007 1.00 86.12 288 THR A N 1
ATOM 2055 C CA . THR A 1 288 ? 16.977 -9.804 0.066 1.00 86.12 288 THR A CA 1
ATOM 2056 C C . THR A 1 288 ? 15.528 -9.405 0.307 1.00 86.12 288 THR A C 1
ATOM 2058 O O . THR A 1 288 ? 15.250 -8.701 1.270 1.00 86.12 288 THR A O 1
ATOM 2061 N N . SER A 1 289 ? 14.617 -9.801 -0.582 1.00 88.69 289 SER A N 1
ATOM 2062 C CA . SER A 1 289 ? 13.202 -9.499 -0.450 1.00 88.69 289 SER A CA 1
ATOM 2063 C C . SER A 1 289 ? 12.505 -10.487 0.476 1.00 88.69 289 SER A C 1
ATOM 2065 O O . SER A 1 289 ? 12.631 -11.703 0.321 1.00 88.69 289 SER A O 1
ATOM 2067 N N . SER A 1 290 ? 11.703 -9.947 1.387 1.00 87.94 290 SER A N 1
ATOM 2068 C CA . SER A 1 290 ? 10.705 -10.686 2.152 1.00 87.94 290 SER A CA 1
ATOM 2069 C C . SER A 1 290 ? 9.419 -10.938 1.364 1.00 87.94 290 SER A C 1
ATOM 2071 O O . SER A 1 290 ? 8.584 -11.704 1.852 1.00 87.94 290 SER A O 1
ATOM 2073 N N . LEU A 1 291 ? 9.278 -10.347 0.168 1.00 86.00 291 LEU A N 1
ATOM 2074 C CA . LEU A 1 291 ? 8.055 -10.410 -0.619 1.00 86.00 291 LEU A CA 1
ATOM 2075 C C . LEU A 1 291 ? 7.695 -11.840 -1.000 1.00 86.00 291 LEU A C 1
ATOM 2077 O O . LEU A 1 291 ? 8.528 -12.662 -1.391 1.00 86.00 291 LEU A O 1
ATOM 2081 N N . TYR A 1 292 ? 6.400 -12.067 -0.931 1.00 82.88 292 TYR A N 1
ATOM 2082 C CA . TYR A 1 292 ? 5.704 -13.300 -1.197 1.00 82.88 292 TYR A CA 1
ATOM 2083 C C . TYR A 1 292 ? 4.688 -13.100 -2.319 1.00 82.88 292 TYR A C 1
ATOM 2085 O O . TYR A 1 292 ? 4.664 -13.886 -3.271 1.00 82.88 292 TYR A O 1
ATOM 2093 N N . SER A 1 293 ? 3.950 -11.988 -2.277 1.00 83.44 293 SER A N 1
ATOM 2094 C CA . SER A 1 293 ? 3.140 -11.495 -3.384 1.00 83.44 293 SER A CA 1
ATOM 2095 C C . SER A 1 293 ? 3.582 -10.104 -3.828 1.00 83.44 293 SER A C 1
ATOM 2097 O O . SER A 1 293 ? 3.634 -9.157 -3.045 1.00 83.44 293 SER A O 1
ATOM 2099 N N . LEU A 1 294 ? 3.856 -9.974 -5.125 1.00 92.94 294 LEU A N 1
ATOM 2100 C CA . LEU A 1 294 ? 4.102 -8.707 -5.799 1.00 92.94 294 LEU A CA 1
ATOM 2101 C C . LEU A 1 294 ? 3.101 -8.548 -6.941 1.00 92.94 294 LEU A C 1
ATOM 2103 O O . LEU A 1 294 ? 3.211 -9.223 -7.968 1.00 92.94 294 LEU A O 1
ATOM 2107 N N . ARG A 1 295 ? 2.150 -7.627 -6.779 1.00 95.62 295 ARG A N 1
ATOM 2108 C CA . ARG A 1 295 ? 1.158 -7.302 -7.802 1.00 95.62 295 ARG A CA 1
ATOM 2109 C C . ARG A 1 295 ? 1.291 -5.839 -8.229 1.00 95.62 295 ARG A C 1
ATOM 2111 O O . ARG A 1 295 ? 1.031 -4.915 -7.470 1.00 95.62 295 ARG A O 1
ATOM 2118 N N . MET A 1 296 ? 1.734 -5.612 -9.460 1.00 97.31 296 MET A N 1
ATOM 2119 C CA . MET A 1 296 ? 1.866 -4.275 -10.060 1.00 97.31 296 MET A CA 1
ATOM 2120 C C . MET A 1 296 ? 1.324 -4.252 -11.493 1.00 97.31 296 MET A C 1
ATOM 2122 O O . MET A 1 296 ? 1.817 -3.517 -12.355 1.00 97.31 296 MET A O 1
ATOM 2126 N N . ALA A 1 297 ? 0.326 -5.087 -11.777 1.00 97.62 297 ALA A N 1
ATOM 2127 C CA . ALA A 1 297 ? -0.313 -5.143 -13.080 1.00 97.62 297 ALA A CA 1
ATOM 2128 C C . ALA A 1 297 ? -0.963 -3.806 -13.465 1.00 97.62 297 ALA A C 1
ATOM 2130 O O . ALA A 1 297 ? -1.287 -2.989 -12.606 1.00 97.62 297 ALA A O 1
ATOM 2131 N N . ASN A 1 298 ? -1.190 -3.586 -14.759 1.00 97.94 298 ASN A N 1
ATOM 2132 C CA . ASN A 1 298 ? -1.887 -2.399 -15.263 1.00 97.94 298 ASN A CA 1
ATOM 2133 C C . ASN A 1 298 ? -1.237 -1.084 -14.786 1.00 97.94 298 ASN A C 1
ATOM 2135 O O . ASN A 1 298 ? -1.869 -0.255 -14.137 1.00 97.94 298 ASN A O 1
ATOM 2139 N N . ASN A 1 299 ? 0.055 -0.945 -15.074 1.00 98.50 299 ASN A N 1
ATOM 2140 C CA . ASN A 1 299 ? 0.875 0.231 -14.793 1.00 98.50 299 ASN A CA 1
ATOM 2141 C C . ASN A 1 299 ? 1.688 0.596 -16.056 1.00 98.50 299 ASN A C 1
ATOM 2143 O O . ASN A 1 299 ? 1.485 0.051 -17.143 1.00 98.50 299 ASN A O 1
ATOM 2147 N N . SER A 1 300 ? 2.626 1.536 -15.935 1.00 97.88 300 SER A N 1
ATOM 2148 C CA . SER A 1 300 ? 3.543 1.968 -17.001 1.00 97.88 300 SER A CA 1
ATOM 2149 C C . SER A 1 300 ? 4.984 1.475 -16.789 1.00 97.88 300 SER A C 1
ATOM 2151 O O . SER A 1 300 ? 5.937 2.142 -17.204 1.00 97.88 300 SER A O 1
ATOM 2153 N N . LEU A 1 301 ? 5.173 0.322 -16.133 1.00 97.94 301 LEU A N 1
ATOM 2154 C CA . LEU A 1 301 ? 6.499 -0.267 -15.905 1.00 97.94 301 LEU A CA 1
ATOM 2155 C C . LEU A 1 301 ? 7.129 -0.705 -17.233 1.00 97.94 301 LEU A C 1
ATOM 2157 O O . LEU A 1 301 ? 6.441 -1.207 -18.121 1.00 97.94 301 LEU A O 1
ATOM 2161 N N . PHE A 1 302 ? 8.444 -0.551 -17.374 1.00 97.25 302 PHE A N 1
ATOM 2162 C CA . PHE A 1 302 ? 9.170 -0.879 -18.602 1.00 97.25 302 PHE A CA 1
ATOM 2163 C C . PHE A 1 302 ? 10.560 -1.465 -18.335 1.00 97.25 302 PHE A C 1
ATOM 2165 O O . PHE A 1 302 ? 11.021 -1.568 -17.202 1.00 97.25 302 PHE A O 1
ATOM 2172 N N . GLY A 1 303 ? 11.251 -1.855 -19.406 1.00 95.81 303 GLY A N 1
ATOM 2173 C CA . GLY A 1 303 ? 12.567 -2.491 -19.319 1.00 95.81 303 GLY A CA 1
ATOM 2174 C C . GLY A 1 303 ? 12.468 -4.004 -19.147 1.00 95.81 303 GLY A C 1
ATOM 2175 O O . GLY A 1 303 ? 11.391 -4.583 -19.294 1.00 95.81 303 GLY A O 1
ATOM 2176 N N . ALA A 1 304 ? 13.609 -4.651 -18.929 1.00 95.50 304 ALA A N 1
ATOM 2177 C CA . ALA A 1 304 ? 13.686 -6.094 -18.741 1.00 95.50 304 ALA A CA 1
ATOM 2178 C C . ALA A 1 304 ? 13.711 -6.454 -17.257 1.00 95.50 304 ALA A C 1
ATOM 2180 O O . ALA A 1 304 ? 14.257 -5.708 -16.442 1.00 95.50 304 ALA A O 1
ATOM 2181 N N . LEU A 1 305 ? 13.160 -7.620 -16.918 1.00 94.19 305 LEU A N 1
ATOM 2182 C CA . LEU A 1 305 ? 13.380 -8.208 -15.601 1.00 94.19 305 LEU A CA 1
ATOM 2183 C C . LEU A 1 305 ? 14.865 -8.583 -15.459 1.00 94.19 305 LEU A C 1
ATOM 2185 O O . LEU A 1 305 ? 15.465 -9.058 -16.429 1.00 94.19 305 LEU A O 1
ATOM 2189 N N . PRO A 1 306 ? 15.481 -8.379 -14.283 1.00 89.75 306 PRO A N 1
ATOM 2190 C CA . PRO A 1 306 ? 16.873 -8.753 -14.072 1.00 89.75 306 PRO A CA 1
ATOM 2191 C C . PRO A 1 306 ? 17.030 -10.270 -14.211 1.00 89.75 306 PRO A C 1
ATOM 2193 O O . PRO A 1 306 ? 16.185 -11.021 -13.735 1.00 89.75 306 PRO A O 1
ATOM 2196 N N . GLU A 1 307 ? 18.129 -10.741 -14.805 1.00 88.12 307 GLU A N 1
ATOM 2197 C CA . GLU A 1 307 ? 18.377 -12.184 -14.996 1.00 88.12 307 GLU A CA 1
ATOM 2198 C C . GLU A 1 307 ? 18.378 -12.976 -13.680 1.00 88.12 307 GLU A C 1
ATOM 2200 O O . GLU A 1 307 ? 18.100 -14.170 -13.671 1.00 88.12 307 GLU A O 1
ATOM 2205 N N . THR A 1 308 ? 18.662 -12.307 -12.560 1.00 83.44 308 THR A N 1
ATOM 2206 C CA . THR A 1 308 ? 18.641 -12.887 -11.214 1.00 83.44 308 THR A CA 1
ATOM 2207 C C . THR A 1 308 ? 17.248 -12.919 -10.578 1.00 83.44 308 THR A C 1
ATOM 2209 O O . THR A 1 308 ? 17.127 -13.370 -9.442 1.00 83.44 308 THR A O 1
ATOM 2212 N N . ALA A 1 309 ? 16.206 -12.408 -11.241 1.00 88.44 309 ALA A N 1
ATOM 2213 C CA . ALA A 1 309 ? 14.853 -12.386 -10.689 1.00 88.44 309 ALA A CA 1
ATOM 2214 C C . ALA A 1 309 ? 14.371 -13.804 -10.356 1.00 88.44 309 ALA A C 1
ATOM 2216 O O . ALA A 1 309 ? 14.519 -14.704 -11.174 1.00 88.44 309 ALA A O 1
ATOM 2217 N N . GLY A 1 310 ? 13.804 -14.020 -9.174 1.00 82.12 310 GLY A N 1
ATOM 2218 C CA . GLY A 1 310 ? 13.384 -15.338 -8.687 1.00 82.12 310 GLY A CA 1
ATOM 2219 C C . GLY A 1 310 ? 14.504 -16.155 -8.031 1.00 82.12 310 GLY A C 1
ATOM 2220 O O . GLY A 1 310 ? 14.242 -17.163 -7.381 1.00 82.12 310 GLY A O 1
ATOM 2221 N N . SER A 1 311 ? 15.770 -15.732 -8.145 1.00 82.62 311 SER A N 1
ATOM 2222 C CA . SER A 1 311 ? 16.883 -16.439 -7.500 1.00 82.62 311 SER A CA 1
ATOM 2223 C C . SER A 1 311 ? 16.807 -16.289 -5.982 1.00 82.62 311 SER A C 1
ATOM 2225 O O . SER A 1 311 ? 17.095 -15.219 -5.439 1.00 82.62 311 SER A O 1
ATOM 2227 N N . SER A 1 312 ? 16.453 -17.384 -5.305 1.00 71.94 312 SER A N 1
ATOM 2228 C CA . SER A 1 312 ? 16.312 -17.462 -3.845 1.00 71.94 312 SER A CA 1
ATOM 2229 C C . SER A 1 312 ? 15.317 -16.452 -3.259 1.00 71.94 312 SER A C 1
ATOM 2231 O O . SER A 1 312 ? 15.451 -16.078 -2.097 1.00 71.94 312 SER A O 1
ATOM 2233 N N . SER A 1 313 ? 14.344 -15.989 -4.048 1.00 76.94 313 SER A N 1
ATOM 2234 C CA . SER A 1 313 ? 13.258 -15.154 -3.538 1.00 76.94 313 SER A CA 1
ATOM 2235 C C . SER A 1 313 ? 12.230 -16.003 -2.794 1.00 76.94 313 SER A C 1
ATOM 2237 O O . SER A 1 313 ? 11.959 -17.133 -3.198 1.00 76.94 313 SER A O 1
ATOM 2239 N N . SER A 1 314 ? 11.580 -15.420 -1.788 1.00 79.94 314 SER A N 1
ATOM 2240 C CA . SER A 1 314 ? 10.364 -15.983 -1.179 1.00 79.94 314 SER A CA 1
ATOM 2241 C C . SER A 1 314 ? 9.117 -15.786 -2.054 1.00 79.94 314 SER A C 1
ATOM 2243 O O . SER A 1 314 ? 8.041 -16.262 -1.707 1.00 79.94 314 SER A O 1
ATOM 2245 N N . LEU A 1 315 ? 9.268 -15.090 -3.184 1.00 80.56 315 LEU A N 1
ATOM 2246 C CA . LEU A 1 315 ? 8.186 -14.686 -4.067 1.00 80.56 315 LEU A CA 1
ATOM 2247 C C . LEU A 1 315 ? 7.479 -15.890 -4.691 1.00 80.56 315 LEU A C 1
ATOM 2249 O O . LEU A 1 315 ? 8.110 -16.779 -5.261 1.00 80.56 315 LEU A O 1
ATOM 2253 N N . TRP A 1 316 ? 6.158 -15.869 -4.623 1.00 80.12 316 TRP A N 1
ATOM 2254 C CA . TRP A 1 316 ? 5.289 -16.903 -5.165 1.00 80.12 316 TRP A CA 1
ATOM 2255 C C . TRP A 1 316 ? 4.273 -16.343 -6.144 1.00 80.12 316 TRP A C 1
ATOM 2257 O O . TRP A 1 316 ? 4.039 -16.927 -7.201 1.00 80.12 316 TRP A O 1
ATOM 2267 N N . THR A 1 317 ? 3.701 -15.188 -5.814 1.00 81.75 317 THR A N 1
ATOM 2268 C CA . THR A 1 317 ? 2.807 -14.467 -6.709 1.00 81.75 317 THR A CA 1
ATOM 2269 C C . THR A 1 317 ? 3.572 -13.301 -7.312 1.00 81.75 317 THR A C 1
ATOM 2271 O O . THR A 1 317 ? 4.044 -12.416 -6.602 1.00 81.75 317 THR A O 1
ATOM 2274 N N . LEU A 1 318 ? 3.688 -13.299 -8.638 1.00 90.44 318 LEU A N 1
ATOM 2275 C CA . LEU A 1 318 ? 4.228 -12.183 -9.400 1.00 90.44 318 LEU A CA 1
ATOM 2276 C C . LEU A 1 318 ? 3.255 -11.833 -10.520 1.00 90.44 318 LEU A C 1
ATOM 2278 O O . LEU A 1 318 ? 3.176 -12.550 -11.517 1.00 90.44 318 LEU A O 1
ATOM 2282 N N . ASP A 1 319 ? 2.551 -10.716 -10.370 1.00 93.50 319 ASP A N 1
ATOM 2283 C CA . ASP A 1 319 ? 1.723 -10.161 -11.434 1.00 93.50 319 ASP A CA 1
ATOM 2284 C C . ASP A 1 319 ? 2.261 -8.803 -11.880 1.00 93.50 319 ASP A C 1
ATOM 2286 O O . ASP A 1 319 ? 2.140 -7.789 -11.195 1.00 93.50 319 ASP A O 1
ATOM 2290 N N . LEU A 1 320 ? 2.869 -8.798 -13.063 1.00 96.56 320 LEU A N 1
ATOM 2291 C CA . LEU A 1 320 ? 3.339 -7.599 -13.756 1.00 96.56 320 LEU A CA 1
ATOM 2292 C C . LEU A 1 320 ? 2.636 -7.432 -15.109 1.00 96.56 320 LEU A C 1
ATOM 2294 O O . LEU A 1 320 ? 3.146 -6.750 -16.002 1.00 96.56 320 LEU A O 1
ATOM 2298 N N . SER A 1 321 ? 1.494 -8.096 -15.298 1.00 96.50 321 SER A N 1
ATOM 2299 C CA . SER A 1 321 ? 0.749 -8.074 -16.554 1.00 96.50 321 SER A CA 1
ATOM 2300 C C . SER A 1 321 ? 0.261 -6.663 -16.903 1.00 96.50 321 SER A C 1
ATOM 2302 O O . SER A 1 321 ? 0.235 -5.765 -16.067 1.00 96.50 321 SER A O 1
ATOM 2304 N N . ALA A 1 322 ? -0.084 -6.427 -18.172 1.00 97.56 322 ALA A N 1
ATOM 2305 C CA . ALA A 1 322 ? -0.523 -5.107 -18.64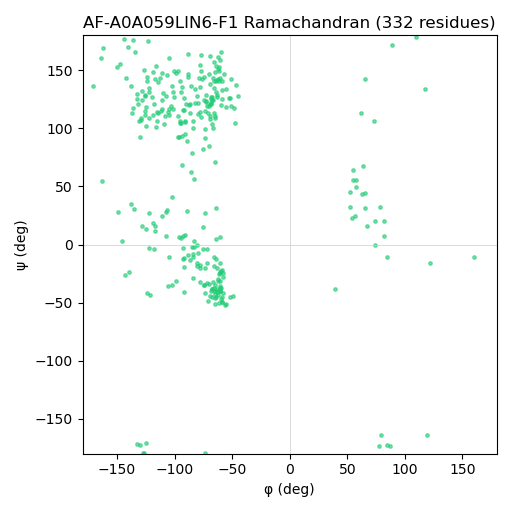2 1.00 97.56 322 ALA A CA 1
ATOM 2306 C C . ALA A 1 322 ? 0.458 -3.960 -18.289 1.00 97.56 322 ALA A C 1
ATOM 2308 O O . ALA A 1 322 ? 0.055 -2.890 -17.849 1.00 97.56 322 ALA A O 1
ATOM 2309 N N . ASN A 1 323 ? 1.755 -4.199 -18.498 1.00 98.38 323 ASN A N 1
ATOM 2310 C CA . ASN A 1 323 ? 2.827 -3.202 -18.433 1.00 98.38 323 ASN A CA 1
ATOM 2311 C C . ASN A 1 323 ? 3.605 -3.164 -19.764 1.00 98.38 323 ASN A C 1
ATOM 2313 O O . ASN A 1 323 ? 3.395 -3.993 -20.651 1.00 98.38 323 ASN A O 1
ATOM 2317 N N . GLY A 1 324 ? 4.549 -2.232 -19.897 1.00 97.94 324 GLY A N 1
ATOM 2318 C CA . GLY A 1 324 ? 5.476 -2.103 -21.029 1.00 97.94 324 GLY A CA 1
ATOM 2319 C C . GLY A 1 324 ? 6.780 -2.899 -20.880 1.00 97.94 324 GLY A C 1
ATOM 2320 O O . GLY A 1 324 ? 7.820 -2.470 -21.389 1.00 97.94 324 GLY A O 1
ATOM 2321 N N . LEU A 1 325 ? 6.761 -4.022 -20.153 1.00 97.25 325 LEU A N 1
ATOM 2322 C CA . LEU A 1 325 ? 7.946 -4.857 -19.937 1.00 97.25 325 LEU A CA 1
ATOM 2323 C C . LEU A 1 325 ? 8.442 -5.489 -21.245 1.00 97.25 325 LEU A C 1
ATOM 2325 O O 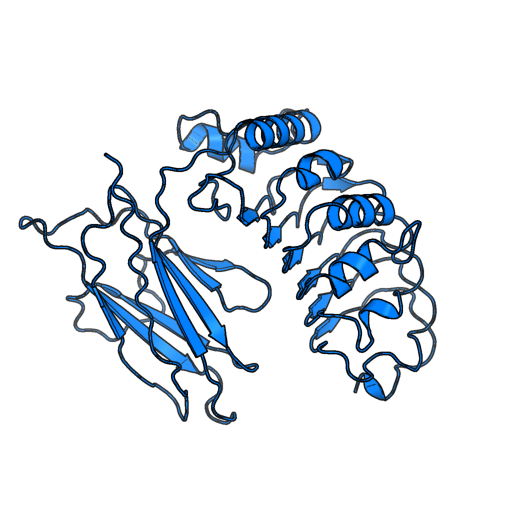. LEU A 1 325 ? 7.680 -5.795 -22.160 1.00 97.25 325 LEU A O 1
ATOM 2329 N N . SER A 1 326 ? 9.752 -5.689 -21.326 1.00 96.00 326 SER A N 1
ATOM 2330 C CA . SER A 1 326 ? 10.459 -6.187 -22.507 1.00 96.00 326 SER A CA 1
ATOM 2331 C C . SER A 1 326 ? 11.502 -7.239 -22.116 1.00 96.00 326 SER A C 1
ATOM 2333 O O . SER A 1 326 ? 11.710 -7.513 -20.939 1.00 96.00 326 SER A O 1
ATOM 2335 N N . GLY A 1 327 ? 12.174 -7.842 -23.098 1.00 94.31 327 GLY A N 1
ATOM 2336 C CA . GLY A 1 327 ? 13.157 -8.898 -22.844 1.00 94.31 327 GLY A CA 1
ATOM 2337 C C . GLY A 1 327 ? 12.523 -10.268 -22.588 1.00 94.31 327 GLY A C 1
ATOM 2338 O O . GLY A 1 327 ? 11.373 -10.517 -22.944 1.00 94.31 327 GLY A O 1
ATOM 2339 N N . THR A 1 328 ? 13.313 -11.185 -22.035 1.00 92.44 328 THR A N 1
ATOM 2340 C CA . THR A 1 328 ? 12.902 -12.564 -21.742 1.00 92.44 328 THR A CA 1
ATOM 2341 C C . THR A 1 328 ? 12.526 -12.717 -20.277 1.00 92.44 328 THR A C 1
ATOM 2343 O O . THR A 1 328 ? 13.147 -12.092 -19.423 1.00 92.44 328 THR A O 1
ATOM 2346 N N . ILE A 1 329 ? 11.574 -13.601 -19.977 1.00 91.88 329 ILE A N 1
ATOM 2347 C CA . ILE A 1 329 ? 11.273 -13.997 -18.597 1.00 91.88 329 ILE A CA 1
ATOM 2348 C C . ILE A 1 329 ? 12.469 -14.812 -18.064 1.00 91.88 329 ILE A C 1
ATOM 2350 O O . ILE A 1 329 ? 12.821 -15.818 -18.687 1.00 91.88 329 ILE A O 1
ATOM 2354 N N . PRO A 1 330 ? 13.123 -14.387 -16.965 1.00 90.56 330 PRO A N 1
ATOM 2355 C CA . PRO A 1 330 ? 14.201 -15.140 -16.331 1.00 90.56 330 PRO A CA 1
ATOM 2356 C C . PRO A 1 330 ? 13.764 -16.563 -15.970 1.00 90.56 330 PRO A C 1
ATOM 2358 O O . PRO A 1 330 ? 12.706 -16.755 -15.377 1.00 90.56 330 PRO A O 1
ATOM 2361 N N . ALA A 1 331 ? 14.598 -17.558 -16.286 1.00 89.19 331 ALA A N 1
ATOM 2362 C CA . ALA A 1 331 ? 14.299 -18.976 -16.037 1.00 89.19 331 ALA A CA 1
ATOM 2363 C C . ALA A 1 331 ? 14.159 -19.329 -14.544 1.00 89.19 331 ALA A C 1
ATOM 2365 O O . ALA A 1 331 ? 13.726 -20.414 -14.194 1.00 89.19 331 ALA A O 1
ATOM 2366 N N . THR A 1 332 ? 14.560 -18.429 -13.651 1.00 87.62 332 THR A N 1
ATOM 2367 C CA . THR A 1 332 ? 14.413 -18.568 -12.200 1.00 87.62 332 THR A CA 1
ATOM 2368 C C . THR A 1 332 ? 13.039 -18.129 -11.683 1.00 87.62 332 THR A C 1
ATOM 2370 O O . THR A 1 332 ? 12.749 -18.371 -10.518 1.00 87.62 332 THR A O 1
ATOM 2373 N N . LEU A 1 333 ? 12.191 -17.519 -12.522 1.00 82.00 333 LEU A N 1
ATOM 2374 C CA . LEU A 1 333 ? 10.791 -17.188 -12.211 1.00 82.00 333 LEU A CA 1
ATOM 2375 C C . LEU A 1 333 ? 9.791 -18.270 -12.680 1.00 82.00 333 LEU A C 1
ATOM 2377 O O . LEU A 1 333 ? 8.584 -18.049 -12.590 1.00 82.00 333 LEU A O 1
ATOM 2381 N N . GLY A 1 334 ? 10.270 -19.414 -13.190 1.00 58.75 334 GLY A N 1
ATOM 2382 C CA . GLY A 1 334 ? 9.434 -20.517 -13.686 1.00 58.75 334 GLY A CA 1
ATOM 2383 C C . GLY A 1 334 ? 10.202 -21.803 -13.950 1.00 58.75 334 GLY A C 1
ATOM 2384 O O . GLY A 1 334 ? 11.004 -21.810 -14.910 1.00 58.75 334 GLY A O 1
#

pLDDT: mean 71.32, std 23.23, range [20.66, 98.5]